Protein AF-A0A1M5CG48-F1 (afdb_monomer)

Sequence (189 aa):
MDEERARRVRPRWPVLTRTTLQLMPTLLPDVSSDPATLPRIRSQRHLDLVERTSGATDWSSRALHACLDHLLVSTVTEASRVWVVDAWPDHDDALCIVYRPPHDEGRVVGLRRRRRDAVEPSDWRIGDMTTWGYDMDPDVDPVRFGWNVADFDVGEPLGYVTTVLRYDVADIGWWGNLDDELPRPPAGR

pLDDT: mean 76.2, std 22.76, range [31.89, 98.38]

Structure (mmCIF, N/CA/C/O backbone):
data_AF-A0A1M5CG48-F1
#
_entry.id   AF-A0A1M5CG48-F1
#
loop_
_atom_site.group_PDB
_atom_site.id
_atom_site.type_symbol
_atom_site.label_atom_id
_atom_site.label_alt_id
_atom_site.label_comp_id
_atom_site.label_asym_id
_atom_site.label_entity_id
_atom_site.label_seq_id
_atom_site.pdbx_PDB_ins_code
_atom_site.Cartn_x
_atom_site.Cartn_y
_atom_site.Cartn_z
_atom_site.occupancy
_atom_site.B_iso_or_equiv
_atom_site.auth_seq_id
_atom_site.auth_comp_id
_atom_site.auth_asym_id
_atom_site.auth_atom_id
_atom_site.pdbx_PDB_model_num
ATOM 1 N N . MET A 1 1 ? -79.633 -12.811 -5.321 1.00 40.91 1 MET A N 1
ATOM 2 C CA . MET A 1 1 ? -78.185 -12.967 -5.531 1.00 40.91 1 MET A CA 1
ATOM 3 C C . MET A 1 1 ? -77.636 -11.588 -5.830 1.00 40.91 1 MET A C 1
ATOM 5 O O . MET A 1 1 ? -77.859 -11.101 -6.929 1.00 40.91 1 MET A O 1
ATOM 9 N N . ASP A 1 2 ? -77.111 -10.974 -4.767 1.00 40.34 2 ASP A N 1
ATOM 10 C CA . ASP A 1 2 ? -75.998 -10.013 -4.651 1.00 40.34 2 ASP A CA 1
ATOM 11 C C . ASP A 1 2 ? -75.966 -8.815 -5.613 1.00 40.34 2 ASP A C 1
ATOM 13 O O . ASP A 1 2 ? -75.824 -8.952 -6.824 1.00 40.34 2 ASP A O 1
ATOM 17 N N . GLU A 1 3 ? -76.312 -7.622 -5.115 1.00 36.25 3 GLU A N 1
ATOM 18 C CA . GLU A 1 3 ? -75.386 -6.625 -4.519 1.00 36.25 3 GLU A CA 1
ATOM 19 C C . GLU A 1 3 ? -74.440 -6.025 -5.581 1.00 36.25 3 GLU A C 1
ATOM 21 O O . GLU A 1 3 ? -73.533 -6.666 -6.088 1.00 36.25 3 GLU A O 1
ATOM 26 N N . GLU A 1 4 ? -74.731 -4.853 -6.143 1.00 37.00 4 GLU A N 1
ATOM 27 C CA . GLU A 1 4 ? -74.543 -3.516 -5.556 1.00 37.00 4 GLU A CA 1
ATOM 28 C C . GLU A 1 4 ? -73.228 -2.830 -6.010 1.00 37.00 4 GLU A C 1
ATOM 30 O O . GLU A 1 4 ? -72.119 -3.204 -5.661 1.00 37.00 4 GLU A O 1
ATOM 35 N N . ARG A 1 5 ? -73.430 -1.745 -6.776 1.00 38.03 5 ARG A N 1
ATOM 36 C CA . ARG A 1 5 ? -72.669 -0.480 -6.841 1.00 38.03 5 ARG A CA 1
ATOM 37 C C . ARG A 1 5 ? -71.174 -0.422 -7.222 1.00 38.03 5 ARG A C 1
ATOM 39 O O . ARG A 1 5 ? -70.270 -0.838 -6.516 1.00 38.03 5 ARG A O 1
ATOM 46 N N . ALA A 1 6 ? -70.988 0.514 -8.162 1.00 36.38 6 ALA A N 1
ATOM 47 C CA . ALA A 1 6 ? -70.014 1.612 -8.161 1.00 36.38 6 ALA A CA 1
ATOM 48 C C . ALA A 1 6 ? -68.624 1.363 -8.765 1.00 36.38 6 ALA A C 1
ATOM 50 O O . ALA A 1 6 ? -67.834 0.571 -8.273 1.00 36.38 6 ALA A O 1
ATOM 51 N N . ARG A 1 7 ? -68.262 2.220 -9.734 1.00 39.97 7 ARG A N 1
ATOM 52 C CA . ARG A 1 7 ? -67.206 3.254 -9.606 1.00 39.97 7 ARG A CA 1
ATOM 53 C C . ARG A 1 7 ? -66.731 3.708 -10.989 1.00 39.97 7 ARG A C 1
ATOM 55 O O . ARG A 1 7 ? -66.115 2.939 -11.713 1.00 39.97 7 ARG A O 1
ATOM 62 N N . ARG A 1 8 ? -66.936 4.991 -11.305 1.00 36.69 8 ARG A N 1
ATOM 63 C CA . ARG A 1 8 ? -65.987 5.857 -12.042 1.00 36.69 8 ARG A CA 1
ATOM 64 C C . ARG A 1 8 ? -66.472 7.307 -11.952 1.00 36.69 8 ARG A C 1
ATOM 66 O O . ARG A 1 8 ? -67.011 7.881 -12.889 1.00 36.69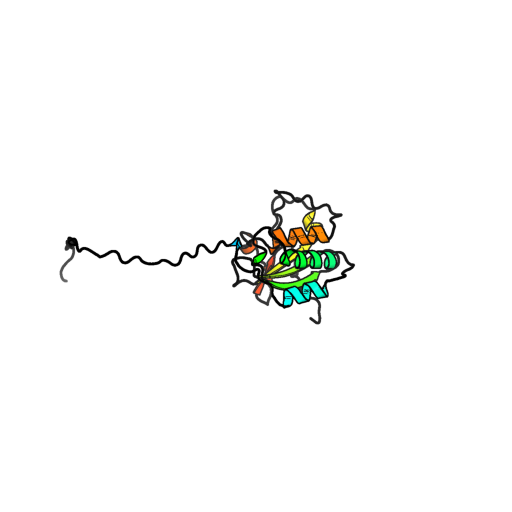 8 ARG A O 1
ATOM 73 N N . VAL A 1 9 ? -66.303 7.884 -10.764 1.00 41.59 9 VAL A N 1
ATOM 74 C CA . VAL A 1 9 ? -66.383 9.333 -10.547 1.00 41.59 9 VAL A CA 1
ATOM 75 C C . VAL A 1 9 ? -65.021 9.917 -10.926 1.00 41.59 9 VAL A C 1
ATOM 77 O O . VAL A 1 9 ? -63.999 9.486 -10.397 1.00 41.59 9 VAL A O 1
ATOM 80 N N . ARG A 1 10 ? -65.001 10.871 -11.863 1.00 37.50 10 ARG A N 1
ATOM 81 C CA . ARG A 1 10 ? -63.820 11.690 -12.172 1.00 37.50 10 ARG A CA 1
ATOM 82 C C . ARG A 1 10 ? -63.581 12.684 -11.027 1.00 37.50 10 ARG A C 1
ATOM 84 O O . ARG A 1 10 ? -64.522 13.408 -10.699 1.00 37.50 10 ARG A O 1
ATOM 91 N N . PRO A 1 11 ? -62.362 12.830 -10.485 1.00 35.72 11 PRO A N 1
ATOM 92 C CA . PRO A 1 11 ? -62.031 14.002 -9.693 1.00 35.72 11 PRO A CA 1
ATOM 93 C C . PRO A 1 11 ? -61.680 15.175 -10.614 1.00 35.72 11 PRO A C 1
ATOM 95 O O . PRO A 1 11 ? -60.861 15.068 -11.527 1.00 35.72 11 PRO A O 1
ATOM 98 N N . ARG A 1 12 ? -62.359 16.293 -10.360 1.00 37.50 12 ARG A N 1
ATOM 99 C CA . ARG A 1 12 ? -62.090 17.629 -10.891 1.00 37.50 12 ARG A CA 1
ATOM 100 C C . ARG A 1 12 ? -60.728 18.123 -10.393 1.00 37.50 12 ARG A C 1
ATOM 102 O O . ARG A 1 12 ? -60.434 18.011 -9.208 1.00 37.50 12 ARG A O 1
ATOM 109 N N . TRP A 1 13 ? -59.947 18.709 -11.292 1.00 31.89 13 TRP A N 1
ATOM 110 C CA . TRP A 1 13 ? -58.731 19.454 -10.970 1.00 31.89 13 TRP A CA 1
ATOM 111 C C . TRP A 1 13 ? -59.097 20.752 -10.232 1.00 31.89 13 TRP A C 1
ATOM 113 O O . TRP A 1 13 ? -59.966 21.477 -10.725 1.00 31.89 13 TRP A O 1
ATOM 123 N N . PRO A 1 14 ? -58.462 21.094 -9.098 1.00 36.16 14 PRO A N 1
ATOM 124 C CA . PRO A 1 14 ? -58.554 22.437 -8.553 1.00 36.16 14 PRO A CA 1
ATOM 125 C C . PRO A 1 14 ? -57.616 23.382 -9.314 1.00 36.16 14 PRO A C 1
ATOM 127 O O . PRO A 1 14 ? -56.411 23.156 -9.407 1.00 36.16 14 PRO A O 1
ATOM 130 N N . VAL A 1 15 ? -58.197 24.462 -9.836 1.00 42.00 15 VAL A N 1
ATOM 131 C CA . VAL A 1 15 ? -57.495 25.665 -10.293 1.00 42.00 15 VAL A CA 1
ATOM 132 C C . VAL A 1 15 ? -56.899 26.341 -9.060 1.00 42.00 15 VAL A C 1
ATOM 134 O O . VAL A 1 15 ? -57.644 26.798 -8.195 1.00 42.00 15 VAL A O 1
ATOM 137 N N . LEU A 1 16 ? -55.570 26.393 -8.961 1.00 37.88 16 LEU A N 1
ATOM 138 C CA . LEU A 1 16 ? -54.890 27.149 -7.912 1.00 37.88 16 LEU A CA 1
ATOM 139 C C . LEU A 1 16 ? -54.666 28.588 -8.378 1.00 37.88 16 LEU A C 1
ATOM 141 O O . LEU A 1 16 ? -53.967 28.869 -9.351 1.00 37.88 16 LEU A O 1
ATOM 145 N N . THR A 1 17 ? -55.324 29.492 -7.663 1.00 36.00 17 THR A N 1
ATOM 146 C CA . THR A 1 17 ? -55.213 30.943 -7.753 1.00 36.00 17 THR A CA 1
ATOM 147 C C . THR A 1 17 ? -53.821 31.434 -7.367 1.00 36.00 17 THR A C 1
ATOM 149 O O . THR A 1 17 ? -53.178 30.927 -6.452 1.00 36.00 17 TH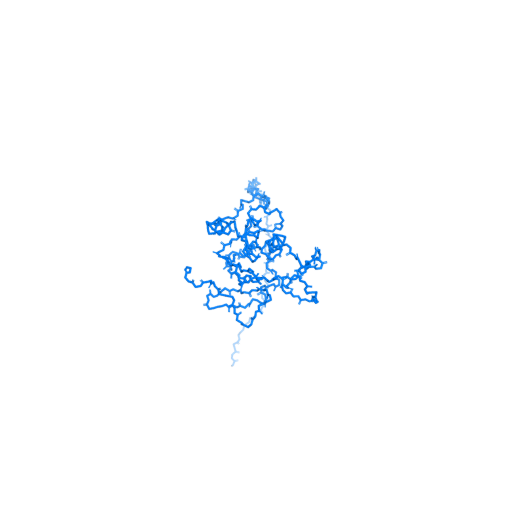R A O 1
ATOM 152 N N . ARG A 1 18 ? -53.393 32.472 -8.085 1.00 39.50 18 ARG A N 1
ATOM 153 C CA . ARG A 1 18 ? -52.127 33.195 -7.972 1.00 39.50 18 ARG A CA 1
ATOM 154 C C . ARG A 1 18 ? -52.028 33.880 -6.601 1.00 39.50 18 ARG A C 1
ATOM 156 O O . ARG A 1 18 ? -52.686 34.892 -6.378 1.00 39.50 18 ARG A O 1
ATOM 163 N N . THR A 1 19 ? -51.196 33.354 -5.706 1.00 38.16 19 THR A N 1
ATOM 164 C CA . THR A 1 19 ? -50.800 34.038 -4.466 1.00 38.16 19 THR A CA 1
ATOM 165 C C . THR A 1 19 ? -49.330 34.417 -4.565 1.00 38.16 19 THR A C 1
ATOM 167 O O . THR A 1 19 ? -48.457 33.571 -4.736 1.00 38.16 19 THR A O 1
ATOM 170 N N . THR A 1 20 ? -49.085 35.721 -4.506 1.00 45.03 20 THR A N 1
ATOM 171 C CA . THR A 1 20 ? -47.779 36.372 -4.462 1.00 45.03 20 THR A CA 1
ATOM 172 C C . THR A 1 20 ? -46.974 35.853 -3.269 1.00 45.03 20 THR A C 1
ATOM 174 O O . THR A 1 20 ? -47.283 36.191 -2.130 1.00 45.03 20 THR A O 1
ATOM 177 N N . LEU A 1 21 ? -45.947 35.038 -3.522 1.00 36.69 21 LEU A N 1
ATOM 178 C CA . LEU A 1 21 ? -44.935 34.688 -2.527 1.00 36.69 21 LEU A CA 1
ATOM 179 C C . LEU A 1 21 ? -43.717 35.588 -2.726 1.00 36.69 21 LEU A C 1
ATOM 181 O O . LEU A 1 21 ? -43.041 35.565 -3.752 1.00 36.69 21 LEU A O 1
ATOM 185 N N . GLN A 1 22 ? -43.512 36.423 -1.717 1.00 38.38 22 GLN A N 1
ATOM 186 C CA . GLN A 1 22 ? -42.356 37.269 -1.474 1.00 38.38 22 GLN A CA 1
ATOM 187 C C . GLN A 1 22 ? -41.071 36.428 -1.562 1.00 38.38 22 GLN A C 1
ATOM 189 O O . GLN A 1 22 ? -40.928 35.432 -0.854 1.00 38.38 22 GLN A O 1
ATOM 194 N N . LEU A 1 23 ? -40.143 36.826 -2.436 1.00 39.09 23 LEU A N 1
ATOM 195 C CA . LEU A 1 23 ? -38.802 36.252 -2.533 1.00 39.09 23 LEU A CA 1
ATOM 196 C C . LEU A 1 23 ? -38.041 36.532 -1.229 1.00 39.09 23 LEU A C 1
ATOM 198 O O . LEU A 1 23 ? -37.545 37.635 -1.014 1.00 39.09 23 LEU A O 1
ATOM 202 N N . MET A 1 24 ? -37.956 35.534 -0.354 1.00 34.53 24 MET A N 1
ATOM 203 C CA . MET A 1 24 ? -36.894 35.454 0.646 1.00 34.53 24 MET A CA 1
ATOM 204 C C . MET A 1 24 ? -35.669 34.862 -0.064 1.00 34.53 24 MET A C 1
ATOM 206 O O . MET A 1 24 ? -35.793 33.771 -0.625 1.00 34.53 24 MET A O 1
ATOM 210 N N . PRO A 1 25 ? -34.502 35.529 -0.081 1.00 38.16 25 PRO A N 1
ATOM 211 C CA . PRO A 1 25 ? -33.292 34.915 -0.599 1.00 38.16 25 PRO A CA 1
ATOM 212 C C . PRO A 1 25 ? -32.925 33.764 0.337 1.00 38.16 25 PRO A C 1
ATOM 214 O O . PRO A 1 25 ? -32.475 33.969 1.462 1.00 38.16 25 PRO A O 1
ATOM 217 N N . THR A 1 26 ? -33.169 32.536 -0.112 1.00 42.47 26 THR A N 1
ATOM 218 C CA . THR A 1 26 ? -32.575 31.358 0.506 1.00 42.47 26 THR A CA 1
ATOM 219 C C . THR A 1 26 ? -31.083 31.455 0.216 1.00 42.47 26 THR A C 1
ATOM 221 O O . THR A 1 26 ? -30.647 31.197 -0.903 1.00 42.47 26 THR A O 1
ATOM 224 N N . LEU A 1 27 ? -30.310 31.910 1.202 1.00 44.50 27 LEU A N 1
ATOM 225 C CA . LEU A 1 27 ? -28.869 31.695 1.239 1.00 44.50 27 LEU A CA 1
ATOM 226 C C . LEU A 1 27 ? -28.662 30.179 1.286 1.00 44.50 27 LEU A C 1
ATOM 228 O O . LEU A 1 27 ? -28.653 29.574 2.355 1.00 44.50 27 LEU A O 1
ATOM 232 N N . LEU A 1 28 ? -28.574 29.555 0.112 1.00 41.97 28 LEU A N 1
ATOM 233 C CA . LEU A 1 28 ? -27.912 28.269 -0.009 1.00 41.97 28 LEU A CA 1
ATOM 234 C C . LEU A 1 28 ? -26.464 28.517 0.426 1.00 41.97 28 LEU A C 1
ATOM 236 O O . LEU A 1 28 ? -25.849 29.445 -0.108 1.00 41.97 28 LEU A O 1
ATOM 240 N N . PRO A 1 29 ? -25.917 27.776 1.404 1.00 39.94 29 PRO A N 1
ATOM 241 C CA . PRO A 1 29 ? -24.486 27.819 1.610 1.00 39.94 29 PRO A CA 1
ATOM 242 C C . PRO A 1 29 ? -23.841 27.374 0.299 1.00 39.94 29 PRO A C 1
ATOM 244 O O . PRO A 1 29 ? -24.137 26.298 -0.223 1.00 39.94 29 PRO A O 1
ATOM 247 N N . ASP A 1 30 ? -23.014 28.254 -0.251 1.00 47.31 30 ASP A N 1
ATOM 248 C CA . ASP A 1 30 ? -22.091 27.928 -1.320 1.00 47.31 30 ASP A CA 1
ATOM 249 C C . ASP A 1 30 ? -21.102 26.908 -0.752 1.00 47.31 30 ASP A C 1
ATOM 251 O O . ASP A 1 30 ? -20.136 27.249 -0.071 1.00 47.31 30 ASP A O 1
ATOM 255 N N . VAL A 1 31 ? -21.423 25.630 -0.935 1.00 46.91 31 VAL A N 1
ATOM 256 C CA . VAL A 1 31 ? -20.505 24.524 -0.680 1.00 46.91 31 VAL A CA 1
ATOM 257 C C . VAL A 1 31 ? -19.973 24.065 -2.030 1.00 46.91 31 VAL A C 1
ATOM 259 O O . VAL A 1 31 ? -20.067 22.900 -2.402 1.00 46.91 31 VAL A O 1
ATOM 262 N N . SER A 1 32 ? -19.390 24.995 -2.785 1.00 44.47 32 SER A N 1
ATOM 263 C CA . SER A 1 32 ? -18.305 24.647 -3.693 1.00 44.47 32 SER A CA 1
ATOM 264 C C . SER A 1 32 ? -17.067 24.320 -2.850 1.00 44.47 32 SER A C 1
ATOM 266 O O . SER A 1 32 ? -16.097 25.075 -2.808 1.00 44.47 32 SER A O 1
ATOM 268 N N . SER A 1 33 ? -17.105 23.197 -2.129 1.00 46.94 33 SER A N 1
ATOM 269 C CA . SER A 1 33 ? -15.881 22.562 -1.655 1.00 46.94 33 SER A CA 1
ATOM 270 C C . SER A 1 33 ? -15.196 22.011 -2.890 1.00 46.94 33 SER A C 1
ATOM 272 O O . SER A 1 33 ? -15.576 20.954 -3.389 1.00 46.94 33 SER A O 1
ATOM 274 N N . ASP A 1 34 ? -14.228 22.755 -3.413 1.00 46.69 34 ASP A N 1
ATOM 275 C CA . ASP A 1 34 ? -13.280 22.197 -4.361 1.00 46.69 34 ASP A CA 1
ATOM 276 C C . ASP A 1 34 ? -12.731 20.896 -3.741 1.00 46.69 34 ASP A C 1
ATOM 278 O O . ASP A 1 34 ? -12.139 20.956 -2.656 1.00 46.69 34 ASP A O 1
ATOM 282 N N . PRO A 1 35 ? -12.951 19.711 -4.341 1.00 51.19 35 PRO A N 1
ATOM 283 C CA . PRO A 1 35 ? -12.428 18.460 -3.802 1.00 51.19 35 PRO A CA 1
ATOM 284 C C . PRO A 1 35 ? -10.899 18.494 -3.641 1.00 51.19 35 PRO A C 1
ATOM 286 O O . PRO A 1 35 ? -10.375 17.743 -2.821 1.00 51.19 35 PRO A O 1
ATOM 289 N N . ALA A 1 36 ? -10.198 19.415 -4.319 1.00 52.56 36 ALA A N 1
ATOM 290 C CA . ALA A 1 36 ? -8.771 19.673 -4.141 1.00 52.56 36 ALA A CA 1
ATOM 291 C C . ALA A 1 36 ? -8.403 20.394 -2.822 1.00 52.56 36 ALA A C 1
ATOM 293 O O . ALA A 1 36 ? -7.219 20.553 -2.528 1.00 52.56 36 ALA A O 1
ATOM 294 N N . THR A 1 37 ? -9.379 20.822 -2.009 1.00 56.31 37 THR A N 1
ATOM 295 C CA . THR A 1 37 ? -9.148 21.539 -0.733 1.00 56.31 37 THR A CA 1
ATOM 296 C C . THR A 1 37 ? -9.469 20.741 0.529 1.00 56.31 37 THR A C 1
ATOM 298 O O . THR A 1 37 ? -9.252 21.240 1.636 1.00 56.31 37 THR A O 1
ATOM 301 N N . LEU A 1 38 ? -9.944 19.497 0.407 1.00 66.06 38 LEU A N 1
ATOM 302 C CA . LEU A 1 38 ? -10.112 18.643 1.581 1.00 66.06 38 LEU A CA 1
ATOM 303 C C . LEU A 1 38 ? -8.737 18.213 2.126 1.00 66.06 38 LEU A C 1
ATOM 305 O O . LEU A 1 38 ? -7.851 17.843 1.351 1.00 66.06 38 LEU A O 1
ATOM 309 N N . PRO A 1 39 ? -8.528 18.259 3.454 1.00 77.56 39 PRO A N 1
ATOM 310 C CA . PRO A 1 39 ? -7.271 17.831 4.045 1.00 77.56 39 PRO A CA 1
ATOM 311 C C . PRO A 1 39 ? -7.045 16.336 3.798 1.00 77.56 39 PRO A C 1
ATOM 313 O O . PRO A 1 39 ? -7.955 15.525 3.969 1.00 77.56 39 PRO A O 1
ATOM 316 N N . ARG A 1 40 ? -5.810 15.973 3.430 1.00 87.50 40 ARG A N 1
ATOM 317 C CA . ARG A 1 40 ? -5.394 14.577 3.243 1.00 87.50 40 ARG A CA 1
ATOM 318 C C . ARG A 1 40 ? -5.639 13.758 4.510 1.00 87.50 40 ARG A C 1
ATOM 320 O O . ARG A 1 40 ? -5.251 14.168 5.606 1.00 87.50 40 ARG A O 1
ATOM 327 N N . ILE A 1 41 ? -6.180 12.560 4.332 1.00 87.50 41 ILE A N 1
ATOM 328 C CA . ILE A 1 41 ? -6.337 11.569 5.390 1.00 87.50 41 ILE A CA 1
ATOM 329 C C . ILE A 1 41 ? -4.974 10.953 5.720 1.00 87.50 41 ILE A C 1
ATOM 331 O O . ILE A 1 41 ? -4.250 10.486 4.846 1.00 87.50 41 ILE A O 1
ATOM 335 N N . ARG A 1 42 ? -4.615 10.955 7.007 1.00 88.38 42 ARG A N 1
ATOM 336 C CA . ARG A 1 42 ? -3.413 10.294 7.530 1.00 88.38 42 ARG A CA 1
ATOM 337 C C . ARG A 1 42 ? -3.774 9.579 8.821 1.00 88.38 42 ARG A C 1
ATOM 339 O O . ARG A 1 42 ? -4.077 10.227 9.821 1.00 88.38 42 ARG A O 1
ATOM 346 N N . SER A 1 43 ? -3.757 8.250 8.805 1.00 88.75 43 SER A N 1
ATOM 347 C CA . SER A 1 43 ? -3.908 7.479 10.037 1.00 88.75 43 SER A CA 1
ATOM 348 C C . SER A 1 43 ? -2.582 7.493 10.808 1.00 88.75 43 SER A C 1
ATOM 350 O O . SER A 1 43 ? -1.510 7.504 10.202 1.00 88.75 43 SER A O 1
ATOM 352 N N . GLN A 1 44 ? -2.623 7.454 12.146 1.00 94.00 44 GLN A N 1
ATOM 353 C CA . GLN A 1 44 ? -1.393 7.297 12.939 1.00 94.00 44 GLN A CA 1
ATOM 354 C C . GLN A 1 44 ? -0.636 6.033 12.511 1.00 94.00 44 GLN A C 1
ATOM 356 O O . GLN A 1 44 ? 0.580 6.045 12.362 1.00 94.00 44 GLN A O 1
ATOM 361 N N . ARG A 1 45 ? -1.381 4.966 12.200 1.00 94.81 45 ARG A N 1
ATOM 362 C CA . ARG A 1 45 ? -0.821 3.703 11.725 1.00 94.81 45 ARG A CA 1
ATOM 363 C C . ARG A 1 45 ? -0.063 3.848 10.404 1.00 94.81 45 ARG A C 1
ATOM 365 O O . ARG A 1 45 ? 0.961 3.192 10.248 1.00 94.81 45 ARG A O 1
ATOM 372 N N . HIS A 1 46 ? -0.522 4.696 9.481 1.00 96.69 46 HIS A N 1
ATOM 373 C CA . HIS A 1 46 ? 0.199 5.020 8.244 1.00 96.69 46 HIS A CA 1
ATO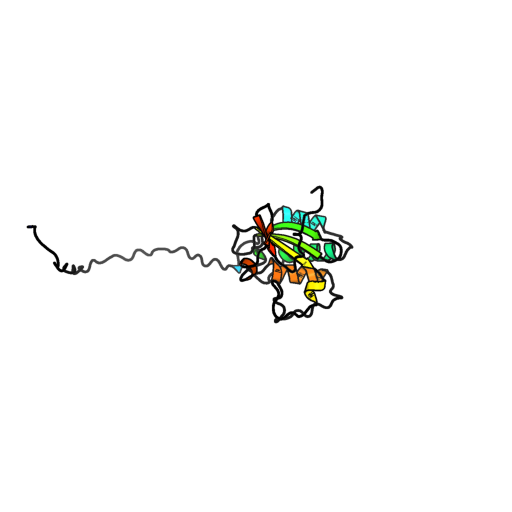M 374 C C . HIS A 1 46 ? 1.559 5.643 8.558 1.00 96.69 46 HIS A C 1
ATOM 376 O O . HIS A 1 46 ? 2.576 5.148 8.081 1.00 96.69 46 HIS A O 1
ATOM 382 N N . LEU A 1 47 ? 1.591 6.663 9.420 1.00 97.31 47 LEU A N 1
ATOM 383 C CA . LEU A 1 47 ? 2.835 7.324 9.825 1.00 97.31 47 LEU A CA 1
ATOM 384 C C . LEU A 1 47 ? 3.795 6.341 10.514 1.00 97.31 47 LEU A C 1
ATOM 386 O O . LEU A 1 47 ? 4.971 6.278 10.165 1.00 97.31 47 LEU A O 1
ATOM 390 N N . ASP A 1 48 ? 3.278 5.500 11.413 1.00 97.31 48 ASP A N 1
ATOM 391 C CA . ASP A 1 48 ? 4.069 4.471 12.092 1.00 97.31 48 ASP A CA 1
ATOM 392 C C . ASP A 1 48 ? 4.615 3.413 11.116 1.00 97.31 48 ASP A C 1
ATOM 394 O O . ASP A 1 48 ? 5.651 2.800 11.370 1.00 97.31 48 ASP A O 1
ATOM 398 N N . LEU A 1 49 ? 3.900 3.111 10.026 1.00 97.12 49 LEU A N 1
ATOM 399 C CA . LEU A 1 49 ? 4.371 2.193 8.983 1.00 97.12 49 LEU A CA 1
ATOM 400 C C . LEU A 1 49 ? 5.473 2.829 8.127 1.00 97.12 49 LEU A C 1
ATOM 402 O O . LEU A 1 49 ? 6.449 2.145 7.827 1.00 97.12 49 LEU A O 1
ATOM 406 N N . VAL A 1 50 ? 5.350 4.112 7.767 1.00 97.88 50 VAL A N 1
ATOM 407 C CA . VAL A 1 5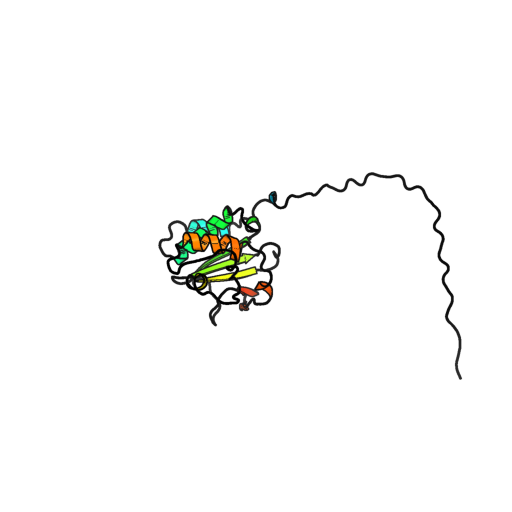0 ? 6.395 4.842 7.024 1.00 97.88 50 VAL A CA 1
ATOM 408 C C . VAL A 1 50 ? 7.695 4.860 7.822 1.00 97.88 50 VAL A C 1
ATOM 410 O O . VAL A 1 50 ? 8.732 4.467 7.295 1.00 97.88 50 VAL A O 1
ATOM 413 N N . GLU A 1 51 ? 7.627 5.203 9.110 1.00 97.50 51 GLU A N 1
ATOM 414 C CA . GLU A 1 51 ? 8.802 5.212 9.985 1.00 97.50 51 GLU A CA 1
ATOM 415 C C . GLU A 1 51 ? 9.412 3.811 10.135 1.00 97.50 51 GLU A C 1
ATOM 417 O O . GLU A 1 51 ? 10.609 3.628 9.937 1.00 97.50 51 GLU A O 1
ATOM 422 N N . ARG A 1 52 ? 8.596 2.783 10.414 1.00 95.38 52 ARG A N 1
ATOM 423 C CA . ARG A 1 52 ? 9.093 1.403 10.593 1.00 95.38 52 ARG A CA 1
ATOM 424 C C . ARG A 1 52 ? 9.732 0.802 9.347 1.00 95.38 52 ARG A C 1
ATOM 426 O O . ARG A 1 52 ? 10.536 -0.115 9.471 1.00 95.38 52 ARG A O 1
ATOM 433 N N . THR A 1 53 ? 9.322 1.253 8.169 1.00 96.19 53 THR A N 1
ATOM 434 C CA . THR A 1 53 ? 9.871 0.785 6.889 1.00 96.19 53 THR A CA 1
ATOM 435 C C . THR A 1 53 ? 11.012 1.672 6.387 1.00 96.19 53 THR A C 1
ATOM 437 O O . THR A 1 53 ? 11.648 1.342 5.386 1.00 96.19 53 THR A O 1
ATOM 440 N N . SER A 1 54 ? 11.314 2.767 7.093 1.00 95.38 54 SER A N 1
ATOM 441 C CA . SER A 1 54 ? 12.451 3.631 6.796 1.00 95.38 54 SER A CA 1
ATOM 442 C C . SER A 1 54 ? 13.766 2.860 6.921 1.00 95.38 54 SER A C 1
ATOM 444 O O . SER A 1 54 ? 13.960 2.055 7.832 1.00 95.38 54 SER A O 1
ATOM 446 N N . GLY A 1 55 ? 14.680 3.081 5.977 1.00 93.31 55 GLY A N 1
ATOM 447 C CA . GLY A 1 55 ? 15.968 2.382 5.939 1.00 93.31 55 GLY A CA 1
ATOM 448 C C . GLY A 1 55 ? 15.897 0.911 5.506 1.00 93.31 55 GLY A C 1
ATOM 449 O O . GLY A 1 55 ? 16.896 0.204 5.638 1.00 93.31 55 GLY A O 1
ATOM 450 N N . ALA A 1 56 ? 14.759 0.448 4.978 1.00 93.19 56 ALA A N 1
ATOM 451 C CA . ALA A 1 56 ? 14.621 -0.878 4.382 1.00 93.19 56 ALA A CA 1
ATOM 452 C C . ALA A 1 56 ? 15.697 -1.163 3.318 1.00 93.19 56 ALA A C 1
ATOM 454 O O . ALA A 1 56 ? 16.022 -0.308 2.489 1.00 93.19 56 ALA A O 1
ATOM 455 N N . THR A 1 57 ? 16.221 -2.390 3.313 1.00 93.44 57 THR A N 1
ATOM 456 C CA . THR A 1 57 ? 17.290 -2.811 2.393 1.00 93.44 57 THR A CA 1
ATOM 457 C C . THR A 1 57 ? 16.827 -3.847 1.374 1.00 93.44 57 THR A C 1
ATOM 459 O O . THR A 1 57 ? 17.302 -3.820 0.237 1.00 93.44 57 THR A O 1
ATOM 462 N N . ASP A 1 58 ? 15.884 -4.720 1.737 1.00 94.75 58 ASP A N 1
ATOM 463 C CA . ASP A 1 58 ? 15.275 -5.683 0.820 1.00 94.75 58 ASP A CA 1
ATOM 464 C C . ASP A 1 58 ? 14.283 -5.012 -0.145 1.00 94.75 58 ASP A C 1
ATOM 466 O O . ASP A 1 58 ? 13.767 -3.919 0.103 1.00 94.75 58 ASP A O 1
ATOM 470 N N . TRP A 1 59 ? 14.040 -5.662 -1.285 1.00 94.12 59 TRP A N 1
ATOM 471 C CA . TRP A 1 59 ? 13.254 -5.087 -2.378 1.00 94.12 59 TRP A CA 1
ATOM 472 C C . TRP A 1 59 ? 11.802 -4.815 -1.959 1.00 94.12 59 TRP A C 1
ATOM 474 O O . TRP A 1 59 ? 11.322 -3.694 -2.131 1.00 94.12 59 TRP A O 1
ATOM 484 N N . SER A 1 60 ? 11.130 -5.798 -1.357 1.00 95.19 60 SER A N 1
ATOM 485 C CA . SER A 1 60 ? 9.734 -5.718 -0.904 1.00 95.19 60 SER A CA 1
ATOM 486 C C . SER A 1 60 ? 9.500 -4.609 0.116 1.00 95.19 60 SER A C 1
ATOM 488 O O . SER A 1 60 ? 8.556 -3.829 -0.016 1.00 95.19 60 SER A O 1
ATOM 490 N N . SER A 1 61 ? 10.381 -4.479 1.108 1.00 96.81 61 SER A N 1
ATOM 491 C CA . SER A 1 61 ? 10.271 -3.443 2.132 1.00 96.81 61 SER A CA 1
ATOM 492 C C . SER A 1 61 ? 10.572 -2.059 1.567 1.00 96.81 61 SER A C 1
ATOM 494 O O . SER A 1 61 ? 9.895 -1.101 1.934 1.00 96.81 61 SER A O 1
ATOM 496 N N . ARG A 1 62 ? 11.526 -1.937 0.630 1.00 97.12 62 ARG A N 1
ATOM 497 C CA . ARG A 1 62 ? 11.774 -0.677 -0.093 1.00 97.12 62 ARG A CA 1
ATOM 498 C C . ARG A 1 62 ? 10.571 -0.263 -0.936 1.00 97.12 62 ARG A C 1
ATOM 500 O O . ARG A 1 62 ? 10.219 0.914 -0.944 1.00 97.12 62 ARG A O 1
ATOM 507 N N . ALA A 1 63 ? 9.934 -1.216 -1.613 1.00 95.50 63 ALA A N 1
ATOM 508 C CA . ALA A 1 63 ? 8.741 -0.964 -2.410 1.00 95.50 63 ALA A CA 1
ATOM 509 C C . ALA A 1 63 ? 7.555 -0.548 -1.537 1.00 95.50 63 ALA A C 1
ATOM 511 O O . ALA A 1 63 ? 6.870 0.430 -1.838 1.00 95.50 63 ALA A O 1
ATOM 512 N N . LEU A 1 64 ? 7.359 -1.234 -0.410 1.00 97.88 64 LEU A N 1
ATOM 513 C CA . LEU A 1 64 ? 6.342 -0.863 0.561 1.00 97.88 64 LEU A CA 1
ATOM 514 C C . LEU A 1 64 ? 6.591 0.534 1.142 1.00 97.88 64 LEU A C 1
ATOM 516 O O . LEU A 1 64 ? 5.661 1.336 1.190 1.00 97.88 64 LEU A O 1
ATOM 520 N N . HIS A 1 65 ? 7.822 0.831 1.566 1.00 98.38 65 HIS A N 1
ATOM 521 C CA . HIS A 1 65 ? 8.179 2.146 2.095 1.00 98.38 65 HIS A CA 1
ATOM 522 C C . HIS A 1 65 ? 7.858 3.246 1.082 1.00 98.38 65 HIS A C 1
ATOM 524 O O . HIS A 1 65 ? 7.155 4.196 1.412 1.00 98.38 65 HIS A O 1
ATOM 530 N N . ALA A 1 66 ? 8.298 3.074 -0.168 1.00 96.81 66 ALA A N 1
ATOM 531 C CA . ALA A 1 66 ? 8.037 4.026 -1.238 1.00 96.81 66 ALA A CA 1
ATOM 532 C C . ALA A 1 66 ? 6.540 4.211 -1.510 1.00 96.81 66 ALA A C 1
ATOM 534 O O . ALA A 1 66 ? 6.099 5.338 -1.704 1.00 96.81 66 ALA A O 1
ATOM 535 N N . CYS A 1 67 ? 5.747 3.136 -1.484 1.00 96.62 67 CYS A N 1
ATOM 536 C CA . CYS A 1 67 ? 4.297 3.229 -1.631 1.00 96.62 67 CYS A CA 1
ATOM 537 C C . CYS A 1 67 ? 3.661 4.041 -0.496 1.00 96.62 67 CYS A C 1
ATOM 539 O O . CYS A 1 67 ? 2.869 4.950 -0.743 1.00 96.62 67 CYS A O 1
ATOM 541 N N . LEU A 1 68 ? 4.007 3.730 0.755 1.00 97.81 68 LEU A N 1
ATOM 542 C CA . LEU A 1 68 ? 3.440 4.403 1.920 1.00 97.81 68 LEU A CA 1
ATOM 543 C C . LEU A 1 68 ? 3.852 5.876 1.983 1.00 97.81 68 LEU A C 1
ATOM 545 O O . LEU A 1 68 ? 3.005 6.722 2.257 1.00 97.81 68 LEU A O 1
ATOM 549 N N . ASP A 1 69 ? 5.123 6.183 1.734 1.00 97.44 69 ASP A N 1
ATOM 550 C CA . ASP A 1 69 ? 5.629 7.555 1.722 1.00 97.44 69 ASP A CA 1
ATOM 551 C C . ASP A 1 69 ? 4.984 8.368 0.591 1.00 97.44 69 ASP A C 1
ATOM 553 O O . ASP A 1 69 ? 4.465 9.462 0.817 1.00 97.44 69 ASP A O 1
ATOM 557 N N . HIS A 1 70 ? 4.879 7.785 -0.608 1.00 95.44 70 HIS A N 1
ATOM 558 C CA . HIS A 1 70 ? 4.261 8.454 -1.754 1.00 95.44 70 HIS A CA 1
ATOM 559 C C . HIS A 1 70 ? 2.778 8.752 -1.532 1.00 95.44 70 HIS A C 1
ATOM 561 O O . HIS A 1 70 ? 2.329 9.854 -1.840 1.00 95.44 70 HIS A O 1
ATOM 567 N N . LEU A 1 71 ? 2.021 7.862 -0.878 1.00 95.00 71 LEU A N 1
ATOM 568 C CA . LEU A 1 71 ? 0.630 8.141 -0.484 1.00 95.00 71 LEU A CA 1
ATOM 569 C C . LEU A 1 71 ? 0.487 9.382 0.422 1.00 95.00 71 LEU A C 1
ATOM 571 O O . LEU A 1 71 ? -0.592 9.977 0.478 1.00 95.00 71 LEU A O 1
ATOM 575 N N . LEU A 1 72 ? 1.537 9.821 1.130 1.00 93.94 72 LEU A N 1
ATOM 576 C CA . LEU A 1 72 ? 1.485 11.035 1.958 1.00 93.94 72 LEU A CA 1
ATOM 577 C C . LEU A 1 72 ? 1.559 12.335 1.151 1.00 93.94 72 LEU A C 1
ATOM 579 O O . LEU A 1 72 ? 1.151 13.386 1.673 1.00 93.94 72 LEU A O 1
ATOM 583 N N . VAL A 1 73 ? 2.085 12.272 -0.074 1.00 92.19 73 VAL A N 1
ATOM 584 C CA . VAL A 1 73 ? 2.433 13.440 -0.897 1.00 92.19 73 VAL A CA 1
ATOM 585 C C . VAL A 1 73 ? 1.819 13.418 -2.294 1.00 92.19 73 VAL A C 1
ATOM 587 O O . VAL A 1 73 ? 1.717 14.482 -2.899 1.00 92.19 73 VAL A O 1
ATOM 590 N N . SER A 1 74 ? 1.366 12.262 -2.784 1.00 87.62 74 SER A N 1
ATOM 591 C CA . SER A 1 74 ? 0.866 12.105 -4.147 1.00 87.62 74 SER A CA 1
ATOM 592 C C . SER A 1 74 ? -0.282 13.059 -4.439 1.00 87.62 74 SER A C 1
ATOM 594 O O . SER A 1 74 ? -1.296 13.090 -3.738 1.00 87.62 74 SER A O 1
ATOM 596 N N . THR A 1 75 ? -0.100 13.858 -5.481 1.00 82.38 75 THR A N 1
ATOM 597 C CA . THR A 1 75 ? -1.115 14.752 -6.042 1.00 82.38 75 THR A CA 1
ATOM 598 C C . THR A 1 75 ? -1.873 14.101 -7.194 1.00 82.38 75 THR A C 1
ATOM 600 O O . THR A 1 75 ? -2.700 14.755 -7.823 1.00 82.38 75 THR A O 1
ATOM 603 N N . VAL A 1 76 ? -1.522 12.861 -7.525 1.00 75.00 76 VAL A N 1
ATOM 604 C CA . VAL A 1 76 ? -2.164 12.058 -8.556 1.00 75.00 76 VAL A CA 1
ATOM 605 C C . VAL A 1 76 ? -3.376 11.375 -7.916 1.00 75.00 76 VAL A C 1
ATOM 607 O O . VAL A 1 76 ? -3.341 11.028 -6.734 1.00 75.00 76 VAL A O 1
ATOM 610 N N . THR A 1 77 ? -4.449 11.250 -8.703 1.00 72.00 77 THR A N 1
ATOM 611 C CA . THR A 1 77 ? -5.666 10.483 -8.367 1.00 72.00 77 THR A CA 1
ATOM 612 C C . THR A 1 77 ? -6.333 10.911 -7.050 1.00 72.00 77 THR A C 1
ATOM 614 O O . THR A 1 77 ? -6.255 12.073 -6.647 1.00 72.00 77 THR A O 1
ATOM 617 N N . GLU A 1 78 ? -7.057 10.003 -6.391 1.00 88.25 78 GLU A N 1
ATOM 618 C CA . GLU A 1 78 ? -7.792 10.243 -5.143 1.00 88.25 78 GLU A CA 1
ATOM 619 C C . GLU A 1 78 ? -6.982 9.780 -3.914 1.00 88.25 78 GLU A C 1
ATOM 621 O O . GLU A 1 78 ? -7.528 9.565 -2.825 1.00 88.25 78 GLU A O 1
ATOM 626 N N . ALA A 1 79 ? -5.653 9.673 -4.059 1.00 86.94 79 ALA A N 1
ATOM 627 C CA . ALA A 1 79 ? -4.723 9.199 -3.033 1.00 86.94 79 ALA A CA 1
ATOM 628 C C . ALA A 1 79 ? -4.838 9.958 -1.698 1.00 86.94 79 ALA A C 1
ATOM 630 O O . ALA A 1 79 ? -4.555 9.411 -0.632 1.00 86.94 79 ALA A O 1
ATOM 631 N N . SER A 1 80 ? -5.292 11.215 -1.723 1.00 90.44 80 SER A N 1
ATOM 632 C CA . SER A 1 80 ? -5.504 12.027 -0.520 1.00 90.44 80 SER A CA 1
ATOM 633 C C . SER A 1 80 ? -6.609 11.501 0.409 1.00 90.44 80 SER A C 1
ATOM 635 O O . SER A 1 80 ? -6.651 11.891 1.579 1.00 90.44 80 SER A O 1
ATOM 637 N N . ARG A 1 81 ? -7.481 10.611 -0.083 1.00 92.12 81 ARG A N 1
ATOM 638 C CA . ARG A 1 81 ? -8.618 10.028 0.650 1.00 92.12 81 ARG A CA 1
ATOM 639 C C . ARG A 1 81 ? -8.363 8.607 1.152 1.00 92.12 81 ARG A C 1
ATOM 641 O O . ARG A 1 81 ? -9.222 8.034 1.817 1.00 92.12 81 ARG A O 1
ATOM 648 N N . VAL A 1 82 ? -7.212 8.022 0.836 1.00 94.06 82 VAL A N 1
ATOM 649 C CA . VAL A 1 82 ? -6.874 6.663 1.267 1.00 94.06 82 VAL A CA 1
ATOM 650 C C . VAL A 1 82 ? -6.649 6.639 2.778 1.00 94.06 82 VAL A C 1
ATOM 652 O O . VAL A 1 82 ? -5.847 7.401 3.316 1.00 94.06 82 VAL A O 1
ATOM 655 N N . TRP A 1 83 ? -7.308 5.708 3.471 1.00 95.50 83 TRP A N 1
ATOM 656 C CA . TRP A 1 83 ? -7.015 5.419 4.876 1.00 95.50 83 TRP A CA 1
ATOM 657 C C . TRP A 1 83 ? -6.242 4.105 4.985 1.00 95.50 83 TRP A C 1
ATOM 659 O O . TRP A 1 83 ? -6.836 3.028 4.915 1.00 95.50 83 TRP A O 1
ATOM 669 N N . VAL A 1 84 ? -4.928 4.168 5.211 1.00 96.88 84 VAL A N 1
ATOM 670 C CA . VAL A 1 84 ? -4.116 2.961 5.447 1.00 96.88 84 VAL A CA 1
ATOM 671 C C . VAL A 1 84 ? -4.441 2.371 6.823 1.00 96.88 84 VAL A C 1
ATOM 673 O O . VAL A 1 84 ? -4.365 3.062 7.847 1.00 96.88 84 VAL A O 1
ATOM 676 N N . VAL A 1 85 ? -4.809 1.088 6.841 1.00 96.44 85 VAL A N 1
ATOM 677 C CA . VAL A 1 85 ? -5.158 0.309 8.040 1.00 96.44 85 VAL A CA 1
ATOM 678 C C . VAL A 1 85 ? -3.965 -0.515 8.512 1.00 96.44 85 VAL A C 1
ATOM 680 O O . VAL A 1 85 ? -3.617 -0.449 9.686 1.00 96.44 85 VAL A O 1
ATOM 683 N N . ASP A 1 86 ? -3.315 -1.265 7.624 1.00 97.00 86 ASP A N 1
ATOM 684 C CA . ASP A 1 86 ? -2.057 -1.956 7.918 1.00 97.00 86 ASP A CA 1
ATOM 685 C C . ASP A 1 86 ? -1.276 -2.233 6.630 1.00 97.00 86 ASP A C 1
ATOM 687 O O . ASP A 1 86 ? -1.835 -2.163 5.539 1.00 97.00 86 ASP A O 1
ATOM 691 N N . ALA A 1 87 ? 0.012 -2.552 6.741 1.00 97.88 87 ALA A N 1
ATOM 692 C CA . ALA A 1 87 ? 0.801 -2.982 5.591 1.00 97.88 87 ALA A CA 1
ATOM 693 C C . ALA A 1 87 ? 2.014 -3.826 5.993 1.00 97.88 87 ALA A C 1
A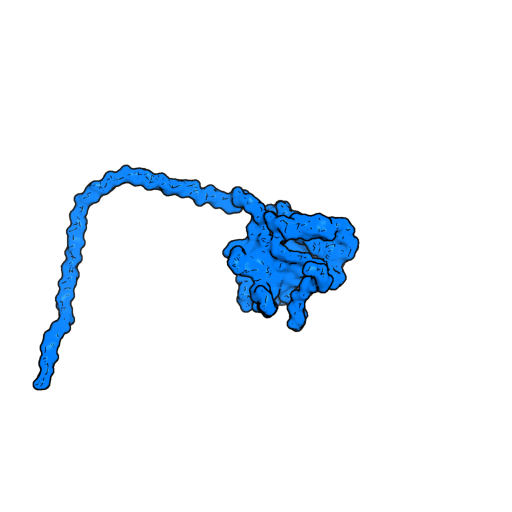TOM 695 O O . ALA A 1 87 ? 2.522 -3.722 7.119 1.00 97.88 87 ALA A O 1
ATOM 696 N N . TRP A 1 88 ? 2.482 -4.683 5.093 1.00 97.38 88 TRP A N 1
ATOM 697 C CA . TRP A 1 88 ? 3.674 -5.504 5.298 1.00 97.38 88 TRP A CA 1
ATOM 698 C C . TRP A 1 88 ? 4.344 -5.888 3.979 1.00 97.38 88 TRP A C 1
ATOM 700 O O . TRP A 1 88 ? 3.652 -6.032 2.971 1.00 97.38 88 TRP A O 1
ATOM 710 N N . PRO A 1 89 ? 5.681 -6.044 3.968 1.00 96.00 89 PRO A N 1
ATOM 711 C CA . PRO A 1 89 ? 6.335 -6.778 2.898 1.00 96.00 89 PRO A CA 1
ATOM 712 C C . PRO A 1 89 ? 5.868 -8.230 2.981 1.00 96.00 89 PRO A C 1
ATOM 714 O O . PRO A 1 89 ? 5.709 -8.777 4.077 1.00 96.00 89 PRO A O 1
ATOM 717 N N . ASP A 1 90 ? 5.621 -8.837 1.834 1.00 93.31 90 ASP A N 1
ATOM 718 C CA . ASP A 1 90 ? 5.203 -10.224 1.744 1.00 93.31 90 ASP A CA 1
ATOM 719 C C . ASP A 1 90 ? 6.226 -10.996 0.914 1.00 93.31 90 ASP A C 1
ATOM 721 O O . ASP A 1 90 ? 6.313 -10.828 -0.301 1.00 93.31 90 ASP A O 1
ATOM 725 N N . HIS A 1 91 ? 7.026 -11.815 1.601 1.00 88.44 91 HIS A N 1
ATOM 726 C CA . HIS A 1 91 ? 8.218 -12.454 1.035 1.00 88.44 91 HIS A CA 1
ATOM 727 C C . HIS A 1 91 ? 9.165 -11.430 0.374 1.00 88.44 91 HIS A C 1
ATOM 729 O O . HIS A 1 91 ? 9.176 -10.273 0.782 1.00 88.44 91 HIS A O 1
ATOM 735 N N . ASP A 1 92 ? 9.988 -11.855 -0.590 1.00 89.69 92 ASP A N 1
ATOM 736 C CA . ASP A 1 92 ? 11.057 -11.026 -1.171 1.00 89.69 92 ASP A CA 1
ATOM 737 C C . ASP A 1 92 ? 10.595 -10.165 -2.365 1.00 89.69 92 ASP A C 1
ATOM 739 O O . ASP A 1 92 ? 11.336 -9.293 -2.832 1.00 89.69 92 ASP A O 1
ATOM 743 N N . ASP A 1 93 ? 9.398 -10.420 -2.904 1.00 88.44 93 ASP A N 1
ATOM 744 C CA . ASP A 1 93 ? 8.948 -9.869 -4.187 1.00 88.44 93 ASP A CA 1
ATOM 745 C C . ASP A 1 93 ? 7.557 -9.228 -4.153 1.00 88.44 93 ASP A C 1
ATOM 747 O O . ASP A 1 93 ? 7.062 -8.824 -5.206 1.00 88.44 93 ASP A O 1
ATOM 751 N N . ALA A 1 94 ? 6.922 -9.101 -2.987 1.00 92.06 94 ALA A N 1
ATOM 752 C CA . ALA A 1 94 ? 5.583 -8.538 -2.889 1.00 92.06 94 ALA A CA 1
ATOM 753 C C . ALA A 1 94 ? 5.406 -7.582 -1.710 1.00 92.06 94 ALA A C 1
ATOM 755 O O . ALA A 1 94 ? 6.153 -7.577 -0.730 1.00 92.06 94 ALA A O 1
ATOM 756 N N . LEU A 1 95 ? 4.360 -6.771 -1.809 1.00 95.19 95 LEU A N 1
ATOM 757 C CA . LEU A 1 95 ? 3.859 -5.958 -0.711 1.00 95.19 95 LEU A CA 1
ATOM 758 C C . LEU A 1 95 ? 2.366 -6.214 -0.517 1.00 95.19 95 LEU A C 1
ATOM 760 O O . LEU A 1 95 ? 1.641 -6.519 -1.469 1.00 95.19 95 LEU A O 1
ATOM 764 N N . CYS A 1 96 ? 1.918 -6.069 0.726 1.00 97.62 96 CYS A N 1
ATOM 765 C CA . CYS A 1 96 ? 0.518 -6.127 1.118 1.00 97.62 96 CYS A CA 1
ATOM 766 C C . CYS A 1 96 ? 0.103 -4.828 1.809 1.00 97.62 96 CYS A C 1
ATOM 768 O O . CYS A 1 96 ? 0.806 -4.349 2.702 1.00 97.62 96 CYS A O 1
ATOM 770 N N . ILE A 1 97 ? -1.054 -4.283 1.431 1.00 97.75 97 ILE A N 1
ATOM 771 C CA . ILE A 1 97 ? -1.640 -3.082 2.041 1.00 97.75 97 ILE A CA 1
ATOM 772 C C . ILE A 1 97 ? -3.115 -3.341 2.314 1.00 97.75 97 ILE A C 1
ATOM 774 O O . ILE A 1 97 ? -3.869 -3.684 1.409 1.00 97.75 97 ILE A O 1
ATOM 778 N N . VAL A 1 98 ? -3.533 -3.131 3.558 1.00 97.81 98 VAL A N 1
ATOM 779 C CA . VAL A 1 98 ? -4.935 -3.098 3.969 1.00 97.81 98 VAL A CA 1
ATOM 780 C C . VAL A 1 98 ? -5.340 -1.641 4.129 1.00 97.81 98 VAL A C 1
ATOM 782 O O . VAL A 1 98 ? -4.690 -0.887 4.858 1.00 97.81 98 VAL A O 1
ATOM 785 N N . TYR A 1 99 ? -6.403 -1.224 3.452 1.00 96.94 99 TYR A N 1
ATOM 786 C CA . TYR A 1 99 ? -6.815 0.174 3.404 1.00 96.94 99 TYR A CA 1
ATOM 787 C C . TYR A 1 99 ? -8.327 0.323 3.235 1.00 96.94 99 TYR A C 1
ATOM 789 O O . TYR A 1 99 ? -9.027 -0.612 2.840 1.00 96.94 99 TYR A O 1
ATOM 797 N N . ARG A 1 100 ? -8.834 1.519 3.549 1.00 96.50 100 ARG A N 1
ATOM 798 C CA . ARG A 1 100 ? -10.148 1.960 3.078 1.00 96.50 100 ARG A CA 1
ATOM 799 C C . ARG A 1 100 ? -9.945 2.733 1.780 1.00 96.50 100 ARG A C 1
ATOM 801 O O . ARG A 1 100 ? -9.150 3.682 1.783 1.00 96.50 100 ARG A O 1
ATOM 808 N N . PRO A 1 101 ? -10.601 2.317 0.691 1.00 93.38 101 PRO A N 1
ATOM 809 C CA . PRO A 1 101 ? -10.429 2.940 -0.607 1.00 93.38 101 PRO A CA 1
ATOM 810 C C . PRO A 1 101 ? -11.068 4.336 -0.637 1.00 93.38 101 PRO A C 1
ATOM 812 O O . PRO A 1 101 ? -11.968 4.632 0.159 1.00 93.38 101 PRO A O 1
ATOM 815 N N . PRO A 1 102 ? -10.664 5.190 -1.589 1.00 91.19 102 PRO A N 1
ATOM 816 C CA . PRO A 1 102 ? -11.355 6.445 -1.840 1.00 91.19 102 PRO A CA 1
ATOM 817 C C . PRO A 1 102 ? -12.850 6.216 -2.109 1.00 91.19 102 PRO A C 1
ATOM 819 O O . PRO A 1 102 ? -13.229 5.289 -2.823 1.00 91.19 102 PRO A O 1
ATOM 822 N N . HIS A 1 103 ? -13.704 7.082 -1.557 1.00 88.44 103 HIS A N 1
ATOM 823 C CA . HIS A 1 103 ? -15.166 7.094 -1.757 1.00 88.44 103 HIS A CA 1
ATOM 824 C C . HIS A 1 103 ? -15.956 5.865 -1.261 1.00 88.44 103 HIS A C 1
ATOM 826 O O . HIS A 1 103 ? -17.175 5.846 -1.421 1.00 88.44 103 HIS A O 1
ATOM 832 N N . ASP A 1 104 ? -15.317 4.882 -0.620 1.00 88.81 104 ASP A N 1
ATOM 833 C CA . ASP A 1 104 ? -15.988 3.737 0.016 1.00 88.81 104 ASP A CA 1
ATOM 834 C C . ASP A 1 104 ? -15.390 3.479 1.413 1.00 88.81 104 ASP A C 1
ATOM 836 O O . ASP A 1 104 ? -14.777 2.453 1.700 1.00 88.81 104 ASP A O 1
ATOM 840 N N . GLU A 1 105 ? -15.562 4.463 2.305 1.00 83.25 105 GLU A N 1
ATOM 841 C CA . GLU A 1 105 ? -15.015 4.453 3.673 1.00 83.25 105 GLU A CA 1
ATOM 842 C C . GLU A 1 105 ? -15.576 3.323 4.556 1.00 83.25 105 GLU A C 1
ATOM 844 O O . GLU A 1 105 ? -14.977 2.968 5.575 1.00 83.25 105 GLU A O 1
ATOM 849 N N . GLY A 1 106 ? -16.730 2.760 4.185 1.00 89.38 106 GLY A N 1
ATOM 850 C CA . GLY A 1 106 ? -17.348 1.639 4.890 1.00 89.38 106 GLY A CA 1
ATOM 851 C C . GLY A 1 106 ? -16.656 0.303 4.623 1.00 89.38 106 GLY A C 1
ATOM 852 O O . GLY A 1 106 ? -16.859 -0.645 5.381 1.00 89.38 106 GLY A O 1
ATOM 853 N N . ARG A 1 107 ? -15.830 0.224 3.575 1.00 93.69 107 ARG A N 1
ATOM 854 C CA . ARG A 1 107 ? -15.157 -0.999 3.151 1.00 93.69 107 ARG A CA 1
ATOM 855 C C . ARG A 1 107 ? -13.694 -1.004 3.568 1.00 93.69 107 ARG A C 1
ATOM 857 O O . ARG A 1 107 ? -12.983 -0.013 3.432 1.00 93.69 107 ARG A O 1
ATOM 864 N N . VAL A 1 108 ? -13.226 -2.163 4.019 1.00 96.81 108 VAL A N 1
ATOM 865 C CA . VAL A 1 108 ? -11.800 -2.453 4.188 1.00 96.81 108 VAL A CA 1
ATOM 866 C C . VAL A 1 108 ? -11.405 -3.484 3.138 1.00 96.81 108 VAL A C 1
ATOM 868 O O . VAL A 1 108 ? -12.037 -4.534 3.020 1.00 96.81 108 VAL A O 1
ATOM 871 N N . VAL A 1 109 ? -10.373 -3.173 2.361 1.00 97.19 109 VAL A N 1
ATOM 872 C CA . VAL A 1 109 ? -9.830 -4.068 1.336 1.00 97.19 109 VAL A CA 1
ATOM 873 C C . VAL A 1 109 ? -8.350 -4.311 1.563 1.00 97.19 109 VAL A C 1
ATOM 875 O O . VAL A 1 109 ? -7.660 -3.493 2.172 1.00 97.19 109 VAL A O 1
ATOM 878 N N . GLY A 1 110 ? -7.873 -5.444 1.062 1.00 97.19 110 GLY A N 1
ATOM 879 C CA . GLY A 1 110 ? -6.463 -5.792 1.021 1.00 97.19 110 GLY A CA 1
ATOM 880 C C . GLY A 1 110 ? -5.973 -5.877 -0.420 1.00 97.19 110 GLY A C 1
ATOM 881 O O . GLY A 1 110 ? -6.595 -6.529 -1.252 1.00 97.19 110 GLY A O 1
ATOM 882 N N . LEU A 1 111 ? -4.845 -5.250 -0.719 1.00 95.88 111 LEU A N 1
ATOM 883 C CA . LEU A 1 111 ? -4.104 -5.449 -1.958 1.00 95.88 111 LEU A CA 1
ATOM 884 C C . LEU A 1 111 ? -2.867 -6.290 -1.655 1.00 95.88 111 LEU A C 1
ATOM 886 O O . LEU A 1 111 ? -2.126 -5.958 -0.730 1.00 95.88 111 LEU A O 1
ATOM 890 N N . ARG A 1 112 ? -2.603 -7.315 -2.470 1.00 94.38 112 ARG A N 1
ATOM 891 C CA . ARG A 1 112 ? -1.263 -7.903 -2.614 1.00 94.38 112 ARG A CA 1
ATOM 892 C C . ARG A 1 112 ? -0.772 -7.677 -4.033 1.00 94.38 112 ARG A C 1
ATOM 894 O O . ARG A 1 112 ? -1.424 -8.106 -4.986 1.00 94.38 112 ARG A O 1
ATOM 901 N N . ARG A 1 113 ? 0.397 -7.052 -4.166 1.00 91.38 113 ARG A N 1
ATOM 902 C CA . ARG A 1 113 ? 1.025 -6.790 -5.464 1.00 91.38 113 ARG A CA 1
ATOM 903 C C . ARG A 1 113 ? 2.435 -7.354 -5.485 1.00 91.38 113 ARG A C 1
ATOM 905 O O . ARG A 1 113 ? 3.224 -7.046 -4.591 1.00 91.38 113 ARG A O 1
ATOM 912 N N . ARG A 1 114 ? 2.741 -8.182 -6.487 1.00 89.06 114 ARG A N 1
ATOM 913 C CA . ARG A 1 114 ? 4.067 -8.784 -6.674 1.00 89.06 114 ARG A CA 1
ATOM 914 C C . ARG A 1 114 ? 4.822 -8.084 -7.786 1.00 89.06 114 ARG A C 1
ATOM 916 O O . ARG A 1 114 ? 4.227 -7.618 -8.752 1.00 89.06 114 ARG A O 1
ATOM 923 N N . ARG A 1 115 ? 6.147 -8.112 -7.711 1.00 86.19 115 ARG A N 1
ATOM 924 C CA . ARG A 1 115 ? 7.050 -7.594 -8.742 1.00 86.19 115 ARG A CA 1
ATOM 925 C C . ARG A 1 115 ? 6.741 -8.179 -10.119 1.00 86.19 115 ARG A C 1
ATOM 927 O O . ARG A 1 115 ? 6.663 -7.442 -11.092 1.00 86.19 115 ARG A O 1
ATOM 934 N N . ARG A 1 116 ? 6.507 -9.494 -10.194 1.00 80.12 116 ARG A N 1
ATOM 935 C CA . ARG A 1 116 ? 6.180 -10.188 -11.454 1.00 80.12 116 ARG A CA 1
ATOM 936 C C . ARG A 1 116 ? 4.855 -9.741 -12.079 1.00 80.12 116 ARG A C 1
ATOM 938 O O . ARG A 1 116 ? 4.692 -9.855 -13.287 1.00 80.12 116 ARG A O 1
ATOM 945 N N . ASP A 1 117 ? 3.933 -9.209 -11.274 1.00 74.75 117 ASP A N 1
ATOM 946 C CA . ASP A 1 117 ? 2.638 -8.724 -11.762 1.00 74.75 117 ASP A CA 1
ATOM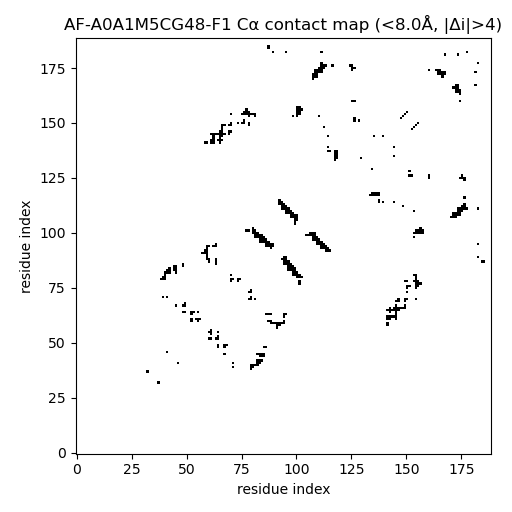 947 C C . ASP A 1 117 ? 2.779 -7.443 -12.593 1.00 74.75 117 ASP A C 1
ATOM 949 O O . ASP A 1 117 ? 1.829 -7.052 -13.262 1.00 74.75 117 ASP A O 1
ATOM 953 N N . ALA A 1 118 ? 3.951 -6.803 -12.550 1.00 63.69 118 ALA A N 1
ATOM 954 C CA . ALA A 1 118 ? 4.268 -5.614 -13.327 1.00 63.69 118 ALA A CA 1
ATOM 955 C C . ALA A 1 118 ? 4.725 -5.936 -14.766 1.00 63.69 118 ALA A C 1
ATOM 957 O O . ALA A 1 118 ? 4.726 -5.055 -15.615 1.00 63.69 118 ALA A O 1
ATOM 958 N N . VAL A 1 119 ? 5.105 -7.190 -15.038 1.00 56.84 119 VAL A N 1
ATOM 959 C CA . VAL A 1 119 ? 5.828 -7.589 -16.260 1.00 56.84 119 VAL A CA 1
ATOM 960 C C . VAL A 1 119 ? 4.949 -8.338 -17.258 1.00 56.84 119 VAL A C 1
ATOM 962 O O . VAL A 1 119 ? 5.247 -8.351 -18.447 1.00 56.84 119 VAL A O 1
ATOM 965 N N . GLU A 1 120 ? 3.903 -9.027 -16.800 1.00 50.16 120 GLU A N 1
ATOM 966 C CA . GLU A 1 120 ? 3.111 -9.904 -17.666 1.00 50.16 120 GLU A CA 1
ATOM 967 C C . GLU A 1 120 ? 2.002 -9.118 -18.381 1.00 50.16 120 GLU A C 1
ATOM 969 O O . GLU A 1 120 ? 0.999 -8.803 -17.736 1.00 50.16 120 GLU A O 1
ATOM 974 N N . PRO A 1 121 ? 2.104 -8.856 -19.703 1.00 46.09 121 PRO A N 1
ATOM 975 C CA . PRO A 1 121 ? 0.975 -8.336 -20.451 1.00 46.09 121 PRO A CA 1
ATOM 976 C C . PRO A 1 121 ? -0.085 -9.433 -20.491 1.00 46.09 121 PRO A C 1
ATOM 978 O O . PRO A 1 121 ? 0.127 -10.519 -21.037 1.00 46.09 121 PRO A O 1
ATOM 981 N N . SER A 1 122 ? -1.230 -9.168 -19.881 1.00 47.69 122 SER A N 1
ATOM 982 C CA . SER A 1 122 ? -2.385 -10.044 -19.988 1.00 47.69 122 SER A CA 1
ATOM 983 C C . SER A 1 122 ? -3.579 -9.217 -20.408 1.00 47.69 122 SER A C 1
ATOM 985 O O . SER A 1 122 ? -3.764 -8.106 -19.921 1.00 47.69 122 SER A O 1
ATOM 987 N N . ASP A 1 123 ? -4.391 -9.760 -21.310 1.00 47.22 123 ASP A N 1
ATOM 988 C CA . ASP A 1 123 ? -5.467 -8.995 -21.936 1.00 47.22 123 ASP A CA 1
ATOM 989 C C . ASP A 1 123 ? -6.471 -8.420 -20.926 1.00 47.22 123 ASP A C 1
ATOM 991 O O . ASP A 1 123 ? -7.129 -7.450 -21.272 1.00 47.22 123 ASP A O 1
ATOM 995 N N . TRP A 1 124 ? -6.555 -8.956 -19.696 1.00 45.53 124 TRP A N 1
ATOM 996 C CA . TRP A 1 124 ? -7.269 -8.365 -18.556 1.00 45.53 124 TRP A CA 1
ATOM 997 C C . TRP A 1 124 ? -6.811 -8.980 -17.217 1.00 45.53 124 TRP A C 1
ATOM 999 O O . TRP A 1 124 ? -7.123 -10.141 -16.935 1.00 45.53 124 TRP A O 1
ATOM 1009 N N . ARG A 1 125 ? -6.169 -8.195 -16.337 1.00 51.72 125 ARG A N 1
ATOM 1010 C CA . ARG A 1 125 ? -5.994 -8.521 -14.905 1.00 51.72 125 ARG A CA 1
ATOM 1011 C C . ARG A 1 125 ? -6.443 -7.364 -14.011 1.00 51.72 125 ARG A C 1
ATOM 1013 O O . ARG A 1 125 ? -6.374 -6.191 -14.357 1.00 51.72 125 ARG A O 1
ATOM 1020 N N . ILE A 1 126 ? -6.945 -7.707 -12.833 1.00 47.03 126 ILE A N 1
ATOM 1021 C CA . ILE A 1 126 ? -7.429 -6.752 -11.830 1.00 47.03 126 ILE A CA 1
ATOM 1022 C C . ILE A 1 126 ? -6.203 -6.039 -11.235 1.00 47.03 126 ILE A C 1
ATOM 1024 O O . ILE A 1 126 ? -5.298 -6.707 -10.735 1.00 47.03 126 ILE A O 1
ATOM 1028 N N . GLY A 1 127 ? -6.149 -4.706 -11.329 1.00 44.50 127 GLY A N 1
ATOM 1029 C CA . GLY A 1 127 ? -4.944 -3.910 -11.025 1.00 44.50 127 GLY A CA 1
ATOM 1030 C C . GLY A 1 127 ? -3.984 -3.732 -12.202 1.00 44.50 127 GLY A C 1
ATOM 1031 O O . GLY A 1 127 ? -2.949 -3.089 -12.079 1.00 44.50 127 GLY A O 1
ATOM 1032 N N . ASP A 1 128 ? -4.306 -4.297 -13.364 1.00 48.69 128 ASP A N 1
ATOM 1033 C CA . ASP A 1 128 ? -3.572 -4.064 -14.602 1.00 48.69 128 ASP A CA 1
ATOM 1034 C C . ASP A 1 128 ? -4.219 -2.901 -15.373 1.00 48.69 128 ASP A C 1
ATOM 1036 O O . ASP A 1 128 ? -4.860 -3.073 -16.407 1.00 48.69 128 ASP A O 1
ATOM 1040 N N . MET A 1 129 ? -4.099 -1.682 -14.834 1.00 46.06 129 MET A N 1
ATOM 1041 C CA . MET A 1 129 ? -4.494 -0.450 -15.540 1.00 46.06 129 MET A CA 1
ATOM 1042 C C . MET A 1 129 ? -3.450 -0.043 -16.602 1.00 46.06 129 MET A C 1
ATOM 1044 O O . MET A 1 129 ? -3.389 1.115 -17.024 1.00 46.06 129 MET A O 1
ATOM 1048 N N . THR A 1 130 ? -2.586 -0.974 -17.031 1.00 44.25 130 THR A N 1
ATOM 1049 C CA . THR A 1 130 ? -1.305 -0.615 -17.643 1.00 44.25 130 THR A CA 1
ATOM 1050 C C . THR A 1 130 ? -1.331 -0.269 -19.123 1.00 44.25 130 THR A C 1
ATOM 1052 O O . THR A 1 130 ? -0.332 0.222 -19.655 1.00 44.25 130 THR A O 1
ATOM 1055 N N . THR A 1 131 ? -2.485 -0.373 -19.785 1.00 42.38 131 THR A N 1
ATOM 1056 C CA . THR A 1 131 ? -2.621 0.064 -21.185 1.00 42.38 131 THR A CA 1
ATOM 1057 C C . THR A 1 131 ? -2.348 1.564 -21.383 1.00 42.38 131 THR A C 1
ATOM 1059 O O . THR A 1 131 ? -2.114 1.982 -22.515 1.00 42.38 131 THR A O 1
ATOM 1062 N N . TRP A 1 132 ? -2.298 2.363 -20.305 1.00 40.72 132 TRP A N 1
ATOM 1063 C CA . TRP A 1 132 ? -1.981 3.799 -20.319 1.00 40.72 132 TRP A CA 1
ATOM 1064 C C . TRP A 1 132 ? -0.657 4.190 -19.629 1.00 40.72 132 TRP A C 1
ATOM 1066 O O . TRP A 1 132 ? -0.544 5.309 -19.133 1.00 40.72 132 TRP A O 1
ATOM 1076 N N . GLY A 1 133 ? 0.377 3.334 -19.660 1.00 39.47 133 GLY A N 1
ATOM 1077 C CA . GLY A 1 133 ? 1.762 3.824 -19.504 1.00 39.47 133 GLY A CA 1
ATOM 1078 C C . GLY A 1 133 ? 2.725 3.055 -18.600 1.00 39.47 133 GLY A C 1
ATOM 1079 O O . GLY A 1 133 ? 3.636 3.681 -18.062 1.00 39.47 133 GLY A O 1
ATOM 1080 N N . TYR A 1 134 ? 2.588 1.739 -18.432 1.00 49.25 134 TYR A N 1
ATOM 1081 C CA . TYR A 1 134 ? 3.467 0.984 -17.531 1.00 49.25 134 TYR A CA 1
ATOM 1082 C C . TYR A 1 134 ? 4.206 -0.087 -18.306 1.00 49.25 134 TYR A C 1
ATOM 1084 O O . TYR A 1 134 ? 3.753 -1.217 -18.432 1.00 49.25 134 TYR A O 1
ATOM 1092 N N . ASP A 1 135 ? 5.377 0.280 -18.804 1.00 47.75 135 ASP A N 1
ATOM 1093 C CA . ASP A 1 135 ? 6.409 -0.704 -19.086 1.00 47.75 135 ASP A CA 1
ATOM 1094 C C . ASP A 1 135 ? 7.192 -0.897 -17.781 1.00 47.75 135 ASP A C 1
ATOM 1096 O O . ASP A 1 135 ? 8.139 -0.169 -17.472 1.00 47.75 135 ASP A O 1
ATOM 1100 N N . MET A 1 136 ? 6.680 -1.774 -16.917 1.00 56.66 136 MET A N 1
ATOM 1101 C CA . MET A 1 136 ? 7.306 -2.100 -15.640 1.00 56.66 136 MET A CA 1
ATOM 1102 C C . MET A 1 136 ? 8.189 -3.331 -15.843 1.00 56.66 136 MET A C 1
ATOM 1104 O O . MET A 1 136 ? 7.795 -4.459 -15.572 1.00 56.66 136 MET A O 1
ATOM 1108 N N . ASP A 1 137 ? 9.390 -3.075 -16.358 1.00 56.44 137 ASP A N 1
ATOM 1109 C CA . ASP A 1 137 ? 10.480 -4.034 -16.571 1.00 56.44 137 ASP A CA 1
ATOM 1110 C C . ASP A 1 137 ? 10.664 -5.003 -15.368 1.00 56.44 137 ASP A C 1
ATOM 1112 O O . ASP A 1 137 ? 10.557 -4.585 -14.213 1.00 56.44 137 ASP A O 1
ATOM 1116 N N . PRO A 1 138 ? 10.967 -6.301 -15.561 1.00 52.53 138 PRO A N 1
ATOM 1117 C CA . PRO A 1 138 ? 11.323 -7.205 -14.463 1.00 52.53 138 PRO A CA 1
ATOM 1118 C C . PRO A 1 138 ? 12.464 -6.690 -13.579 1.00 52.53 138 PRO A C 1
ATOM 1120 O O . PRO A 1 138 ? 12.495 -7.048 -12.403 1.00 52.53 138 PRO A O 1
ATOM 1123 N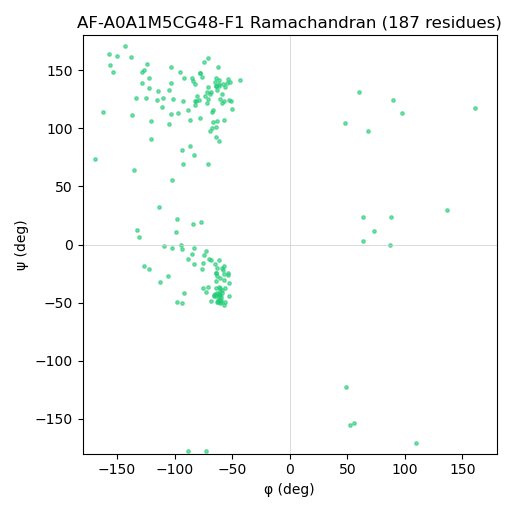 N . ASP A 1 139 ? 13.340 -5.812 -14.072 1.00 65.25 139 ASP A N 1
ATOM 1124 C CA . ASP A 1 139 ? 14.367 -5.088 -13.310 1.00 65.25 139 ASP A CA 1
ATOM 1125 C C . ASP A 1 139 ? 13.856 -3.805 -12.626 1.00 65.25 139 ASP A C 1
ATOM 1127 O O . ASP A 1 139 ? 14.645 -2.959 -12.195 1.00 65.25 139 ASP A O 1
ATOM 1131 N N . VAL A 1 140 ? 12.536 -3.662 -12.469 1.00 74.06 140 VAL A N 1
ATOM 1132 C CA . VAL A 1 140 ? 11.905 -2.496 -11.847 1.00 74.06 140 VAL A CA 1
ATOM 1133 C C . VAL A 1 140 ? 12.492 -2.199 -10.469 1.00 74.06 140 VAL A C 1
ATOM 1135 O O . VAL A 1 140 ? 12.501 -3.011 -9.533 1.00 74.06 140 VAL A O 1
ATOM 1138 N N . ASP A 1 141 ? 12.961 -0.959 -10.362 1.00 85.88 141 ASP A N 1
ATOM 1139 C CA . ASP A 1 141 ? 13.379 -0.353 -9.115 1.00 85.88 141 ASP A CA 1
ATOM 1140 C C . ASP A 1 141 ? 12.203 -0.354 -8.115 1.00 85.88 141 ASP A C 1
ATOM 1142 O O . ASP A 1 141 ? 11.103 0.098 -8.455 1.00 85.88 141 ASP A O 1
ATOM 1146 N N . PRO A 1 142 ? 12.411 -0.837 -6.874 1.00 91.94 142 PRO A N 1
ATOM 1147 C CA . PRO A 1 142 ? 11.332 -0.973 -5.900 1.00 91.94 142 PRO A CA 1
ATOM 1148 C C . PRO A 1 142 ? 10.659 0.362 -5.567 1.00 91.94 142 PRO A C 1
ATOM 1150 O O . PRO A 1 142 ? 9.472 0.377 -5.259 1.00 91.94 142 PRO A O 1
ATOM 1153 N N . VAL A 1 143 ? 11.371 1.492 -5.654 1.00 92.44 143 VAL A N 1
ATOM 1154 C CA . VAL A 1 143 ? 10.779 2.801 -5.348 1.00 92.44 143 VAL A CA 1
ATOM 1155 C C . VAL A 1 143 ? 9.749 3.176 -6.408 1.00 92.44 143 VAL A C 1
ATOM 1157 O O . VAL A 1 143 ? 8.611 3.493 -6.067 1.00 92.44 143 VAL A O 1
ATOM 1160 N N . ARG A 1 144 ? 10.104 3.050 -7.692 1.00 86.62 144 ARG A N 1
ATOM 1161 C CA . ARG A 1 144 ? 9.153 3.264 -8.798 1.00 86.62 144 ARG A CA 1
ATOM 1162 C C . ARG A 1 144 ? 7.975 2.297 -8.747 1.00 86.62 144 ARG A C 1
ATOM 1164 O O . ARG A 1 144 ? 6.850 2.707 -9.025 1.00 86.62 144 ARG A O 1
ATOM 1171 N N . PHE A 1 145 ? 8.218 1.044 -8.354 1.00 88.81 145 PHE A N 1
ATOM 1172 C CA . PHE A 1 145 ? 7.138 0.089 -8.113 1.00 88.81 145 PHE A CA 1
ATOM 1173 C C . PHE A 1 145 ? 6.156 0.604 -7.062 1.00 88.81 145 PHE A C 1
ATOM 1175 O O . PHE A 1 145 ? 4.956 0.670 -7.317 1.00 88.81 145 PHE A O 1
ATOM 1182 N N . GLY A 1 146 ? 6.673 1.012 -5.900 1.00 92.62 146 GLY A N 1
ATOM 1183 C CA . GLY A 1 146 ? 5.862 1.519 -4.800 1.00 92.62 146 GLY A CA 1
ATOM 1184 C C . GLY A 1 146 ? 5.039 2.748 -5.179 1.00 92.62 146 GLY A C 1
ATOM 1185 O O . GLY A 1 146 ? 3.862 2.814 -4.836 1.00 92.62 146 GLY A O 1
ATOM 1186 N N . TRP A 1 147 ? 5.616 3.693 -5.925 1.00 91.25 147 TRP A N 1
ATOM 1187 C CA . TRP A 1 147 ? 4.892 4.875 -6.408 1.00 91.25 147 TRP A CA 1
ATOM 1188 C C . TRP A 1 147 ? 3.721 4.510 -7.318 1.00 91.25 147 TRP A C 1
ATOM 1190 O O . TRP A 1 147 ? 2.621 5.019 -7.132 1.00 91.25 147 TRP A O 1
ATOM 1200 N N . ASN A 1 148 ? 3.931 3.579 -8.250 1.00 87.12 148 ASN A N 1
ATOM 1201 C CA . ASN A 1 148 ? 2.866 3.140 -9.147 1.00 87.12 148 ASN A CA 1
ATOM 1202 C C . ASN A 1 148 ? 1.739 2.427 -8.394 1.00 87.12 148 ASN A C 1
ATOM 1204 O O . ASN A 1 148 ? 0.568 2.708 -8.636 1.00 87.12 148 ASN A O 1
ATOM 1208 N N . VAL A 1 149 ? 2.078 1.563 -7.436 1.00 91.00 149 VAL A N 1
ATOM 1209 C CA . VAL A 1 149 ? 1.065 0.932 -6.580 1.00 91.00 149 VAL A CA 1
ATOM 1210 C C . VAL A 1 149 ? 0.295 1.984 -5.775 1.00 91.00 149 VAL A C 1
ATOM 1212 O O . VAL A 1 149 ? -0.930 1.921 -5.678 1.00 91.00 149 VAL A O 1
ATOM 1215 N N . ALA A 1 150 ? 0.987 2.980 -5.221 1.00 92.88 150 ALA A N 1
ATOM 1216 C CA . ALA A 1 150 ? 0.353 4.061 -4.475 1.00 92.88 150 ALA A CA 1
ATOM 1217 C C . ALA A 1 150 ? -0.645 4.852 -5.328 1.00 92.88 150 ALA A C 1
ATOM 1219 O O . ALA A 1 150 ? -1.777 5.047 -4.895 1.00 92.88 150 ALA A O 1
ATOM 1220 N N . ASP A 1 151 ? -0.245 5.284 -6.521 1.00 89.00 151 ASP A N 1
ATOM 1221 C CA . ASP A 1 151 ? -1.057 6.186 -7.339 1.00 89.00 151 ASP A CA 1
ATOM 1222 C C . ASP A 1 151 ? -2.235 5.480 -8.003 1.00 89.00 151 ASP A C 1
ATOM 1224 O O . ASP A 1 151 ? -3.317 6.061 -8.091 1.00 89.00 151 ASP A O 1
ATOM 1228 N N . PHE A 1 152 ? -2.044 4.235 -8.437 1.00 85.12 152 PHE A N 1
ATOM 1229 C CA . PHE A 1 152 ? -2.934 3.625 -9.424 1.00 85.12 152 PHE A CA 1
ATOM 1230 C C . PHE A 1 152 ? -3.603 2.334 -8.980 1.00 85.12 152 PHE A C 1
ATOM 1232 O O . PHE A 1 152 ? -4.651 1.979 -9.516 1.00 85.12 152 PHE A O 1
ATOM 1239 N N . ASP A 1 153 ? -3.035 1.649 -7.989 1.00 88.94 153 ASP A N 1
ATOM 1240 C CA . ASP A 1 153 ? -3.714 0.524 -7.356 1.00 88.94 153 ASP A CA 1
ATOM 1241 C C . ASP A 1 153 ? -4.479 1.000 -6.109 1.00 88.94 153 ASP A C 1
ATOM 1243 O O . ASP A 1 153 ? -5.665 0.722 -5.937 1.00 88.94 153 ASP A O 1
ATOM 1247 N N . VAL A 1 154 ? -3.811 1.742 -5.222 1.00 93.06 154 VAL A N 1
ATOM 1248 C CA . VAL A 1 154 ? -4.363 2.129 -3.913 1.00 93.06 154 VAL A CA 1
ATOM 1249 C C . VAL A 1 154 ? -5.085 3.478 -3.959 1.00 93.06 154 VAL A C 1
ATOM 1251 O O . VAL A 1 154 ? -6.142 3.630 -3.344 1.00 93.06 154 VAL A O 1
ATOM 1254 N N . GLY A 1 155 ? -4.511 4.454 -4.665 1.00 90.75 155 GLY A N 1
ATOM 1255 C CA . GLY A 1 155 ? -5.015 5.825 -4.773 1.00 90.75 155 GLY A CA 1
ATOM 1256 C C . GLY A 1 155 ? -6.237 5.987 -5.675 1.00 90.75 155 GLY A C 1
ATOM 1257 O O . GLY A 1 155 ? -6.859 7.049 -5.665 1.00 90.75 155 GLY A O 1
ATOM 1258 N N . GLU A 1 156 ? -6.611 4.944 -6.413 1.00 88.38 156 GLU A N 1
ATOM 1259 C CA . GLU A 1 156 ? -7.759 4.945 -7.316 1.00 88.38 156 GLU A CA 1
ATOM 1260 C C . GLU A 1 156 ? -9.019 4.363 -6.651 1.00 88.38 156 GLU A C 1
ATOM 1262 O O . GLU A 1 156 ? -8.944 3.454 -5.814 1.00 88.38 156 GLU A O 1
ATOM 1267 N N . PRO A 1 157 ? -10.220 4.837 -7.030 1.00 89.62 157 PRO A N 1
ATOM 1268 C CA . PRO A 1 157 ? -11.460 4.161 -6.680 1.00 89.62 157 PRO A CA 1
ATOM 1269 C C . PRO A 1 157 ? -11.470 2.720 -7.210 1.00 89.62 157 PRO A C 1
ATOM 1271 O O . PRO A 1 157 ? -11.132 2.464 -8.362 1.00 89.62 157 PRO A O 1
ATOM 1274 N N . LEU A 1 158 ? -11.956 1.774 -6.401 1.00 87.25 158 LEU A N 1
ATOM 1275 C CA . LEU A 1 158 ? -11.905 0.338 -6.723 1.00 87.25 158 LEU A CA 1
ATOM 1276 C C . LEU A 1 158 ? -12.585 -0.046 -8.047 1.00 87.25 158 LEU A C 1
ATOM 1278 O O . LEU A 1 158 ? -12.207 -1.037 -8.669 1.00 87.25 158 LEU A O 1
ATOM 1282 N N . GLY A 1 159 ? -13.627 0.675 -8.467 1.00 88.62 159 GLY A N 1
ATOM 1283 C CA . GLY A 1 159 ? -14.349 0.380 -9.706 1.00 88.62 159 GLY A CA 1
ATOM 1284 C C . GLY A 1 159 ? -14.735 -1.101 -9.825 1.00 88.62 159 GLY A C 1
ATOM 1285 O O . GLY A 1 159 ? -15.392 -1.665 -8.943 1.00 88.62 159 GLY A O 1
ATOM 1286 N N . TYR A 1 160 ? -14.293 -1.748 -10.908 1.00 84.31 160 TYR A N 1
ATOM 1287 C CA . TYR A 1 160 ? -14.575 -3.160 -11.185 1.00 84.31 160 TYR A CA 1
ATOM 1288 C C . TYR A 1 160 ? -13.972 -4.131 -10.155 1.00 84.31 160 TYR A C 1
ATOM 1290 O O . TYR A 1 160 ? -14.534 -5.209 -9.952 1.00 84.31 160 TYR A O 1
ATOM 1298 N N . VAL A 1 161 ? -12.896 -3.747 -9.451 1.00 87.81 161 VAL A N 1
ATOM 1299 C CA . VAL A 1 161 ? -12.245 -4.567 -8.408 1.00 87.81 161 VAL A CA 1
ATOM 1300 C C . VAL A 1 161 ? -13.261 -5.048 -7.366 1.00 87.81 161 VAL A C 1
ATOM 1302 O O . VAL A 1 161 ? -13.170 -6.171 -6.877 1.00 87.81 161 VAL A O 1
ATOM 1305 N N . THR A 1 162 ? -14.292 -4.248 -7.076 1.00 90.44 162 THR A N 1
ATOM 1306 C CA . THR A 1 162 ? -15.357 -4.599 -6.120 1.00 90.44 162 THR A CA 1
ATOM 1307 C C . THR A 1 162 ? -16.102 -5.898 -6.455 1.00 90.44 162 THR A C 1
ATOM 1309 O O . THR A 1 162 ? -16.624 -6.550 -5.552 1.00 90.44 162 THR A O 1
ATOM 1312 N N . THR A 1 163 ? -16.132 -6.303 -7.727 1.00 88.06 163 THR A N 1
ATOM 1313 C CA . THR A 1 163 ? -16.863 -7.490 -8.210 1.00 88.06 163 THR A CA 1
ATOM 1314 C C . THR A 1 163 ? -16.080 -8.799 -8.080 1.00 88.06 163 THR A C 1
ATOM 1316 O O . THR A 1 163 ? -16.628 -9.877 -8.295 1.00 88.06 163 THR A O 1
ATOM 1319 N N . VAL A 1 164 ? -14.801 -8.706 -7.721 1.00 85.75 164 VAL A N 1
ATOM 1320 C CA . VAL A 1 164 ? -13.811 -9.792 -7.797 1.00 85.75 164 VAL A CA 1
ATOM 1321 C C . VAL A 1 164 ? -12.997 -9.925 -6.506 1.00 85.75 164 VAL A C 1
ATOM 1323 O O . VAL A 1 164 ? -11.992 -10.630 -6.465 1.00 85.75 164 VAL A O 1
ATOM 1326 N N . LEU A 1 165 ? -13.443 -9.259 -5.437 1.00 93.00 165 LEU A N 1
ATOM 1327 C CA . LEU A 1 165 ? -12.845 -9.351 -4.109 1.00 93.00 165 LEU A CA 1
ATOM 1328 C C . LEU A 1 165 ? -12.968 -10.775 -3.555 1.00 93.00 165 LEU A C 1
ATOM 1330 O O . LEU A 1 165 ? -14.054 -11.359 -3.544 1.00 93.00 165 LEU A O 1
ATOM 1334 N N . ARG A 1 166 ? -11.866 -11.302 -3.017 1.00 94.81 166 ARG A N 1
ATOM 1335 C CA . ARG A 1 166 ? -11.853 -12.557 -2.262 1.00 94.81 166 ARG A CA 1
ATOM 1336 C C . ARG A 1 166 ? -11.768 -12.257 -0.771 1.00 94.81 166 ARG A C 1
ATOM 1338 O O . ARG A 1 166 ? -10.754 -11.755 -0.301 1.00 94.81 166 ARG A O 1
ATOM 1345 N N . TYR A 1 167 ? -12.832 -12.552 -0.035 1.00 95.50 167 TYR A N 1
ATOM 1346 C CA . TYR A 1 167 ? -12.932 -12.195 1.380 1.00 95.50 167 TYR A CA 1
ATOM 1347 C C . TYR A 1 167 ? -12.224 -13.206 2.283 1.00 95.50 167 TYR A C 1
ATOM 1349 O O . TYR A 1 167 ? -12.323 -14.416 2.064 1.00 95.50 167 TYR A O 1
ATOM 1357 N N . ASP A 1 168 ? -11.514 -12.707 3.294 1.00 94.75 168 ASP A N 1
ATOM 1358 C CA . ASP A 1 168 ? -10.988 -13.528 4.385 1.00 94.75 168 ASP A CA 1
ATOM 1359 C C . ASP A 1 168 ? -11.992 -13.669 5.547 1.00 94.75 168 ASP A C 1
ATOM 1361 O O . ASP A 1 168 ? -13.124 -13.187 5.502 1.00 94.75 168 ASP A O 1
ATOM 1365 N N . VAL A 1 169 ? -11.579 -14.360 6.614 1.00 94.12 169 VAL A N 1
ATOM 1366 C CA . VAL A 1 169 ? -12.407 -14.584 7.814 1.00 94.12 169 VAL A CA 1
ATOM 1367 C C . VAL A 1 169 ? -12.674 -13.316 8.633 1.00 94.12 169 VAL A C 1
ATOM 1369 O O . VAL A 1 169 ? -13.525 -13.343 9.519 1.00 94.12 169 VAL A O 1
ATOM 1372 N N . ALA A 1 170 ? -11.943 -12.231 8.370 1.00 92.81 170 ALA A N 1
ATOM 1373 C CA . ALA A 1 170 ? -12.118 -10.927 8.999 1.00 92.81 170 ALA A CA 1
ATOM 1374 C C . ALA A 1 170 ? -12.934 -9.961 8.116 1.00 92.81 170 ALA A C 1
ATOM 1376 O O . ALA A 1 170 ? -13.005 -8.775 8.433 1.00 92.81 170 ALA A O 1
ATOM 1377 N N . ASP A 1 171 ? -13.550 -10.469 7.041 1.00 95.19 171 ASP A N 1
ATOM 1378 C CA . ASP A 1 171 ? -14.336 -9.706 6.064 1.00 95.19 171 ASP A CA 1
ATOM 1379 C C . ASP A 1 171 ? -13.513 -8.658 5.286 1.00 95.19 171 ASP A C 1
ATOM 1381 O O . ASP A 1 171 ? -14.050 -7.692 4.744 1.00 95.19 171 ASP A O 1
ATOM 1385 N N . ILE A 1 172 ? -12.191 -8.850 5.184 1.00 96.88 172 ILE A N 1
ATOM 1386 C CA . ILE A 1 172 ? -11.343 -8.026 4.316 1.00 96.88 172 ILE A CA 1
ATOM 1387 C C . ILE A 1 172 ? -11.446 -8.571 2.893 1.00 96.88 172 ILE A C 1
ATOM 1389 O O . ILE A 1 172 ? -11.089 -9.720 2.629 1.00 96.88 172 ILE A O 1
ATOM 1393 N N . GLY A 1 173 ? -11.908 -7.735 1.961 1.00 96.38 173 GLY A N 1
ATOM 1394 C CA . GLY A 1 173 ? -11.949 -8.075 0.540 1.00 96.38 173 GLY A CA 1
ATOM 1395 C C . GLY A 1 173 ? -10.570 -7.935 -0.100 1.00 96.38 173 GLY A C 1
ATOM 1396 O O . GLY A 1 173 ? -10.092 -6.817 -0.287 1.00 96.38 173 GLY A O 1
ATOM 1397 N N . TRP A 1 174 ? -9.931 -9.049 -0.454 1.00 96.00 174 TRP A N 1
ATOM 1398 C CA . TRP A 1 174 ? -8.603 -9.052 -1.065 1.00 96.00 174 TRP A CA 1
ATOM 1399 C C . TRP A 1 174 ? -8.645 -9.020 -2.590 1.00 96.00 174 TRP A C 1
ATOM 1401 O O . TRP A 1 174 ? -9.477 -9.688 -3.209 1.00 96.00 174 TRP A O 1
ATOM 1411 N N . TRP A 1 175 ? -7.700 -8.300 -3.193 1.00 93.12 175 TRP A N 1
ATOM 1412 C CA . TRP A 1 175 ? -7.512 -8.218 -4.640 1.00 93.12 175 TRP A CA 1
ATOM 1413 C C . TRP A 1 175 ? -6.031 -8.143 -5.051 1.00 93.12 175 TRP A C 1
ATOM 1415 O O . TRP A 1 175 ? -5.133 -8.036 -4.212 1.00 93.12 175 TRP A O 1
ATOM 1425 N N . GLY A 1 176 ? -5.792 -8.259 -6.361 1.00 87.12 176 GLY A N 1
ATOM 1426 C CA . GLY A 1 176 ? -4.479 -8.468 -6.980 1.00 87.12 176 GLY A CA 1
ATOM 1427 C C . GLY A 1 176 ? -4.344 -9.882 -7.560 1.00 87.12 176 GLY A C 1
ATOM 1428 O O . GLY A 1 176 ? -5.314 -10.641 -7.608 1.00 87.12 176 GLY A O 1
ATOM 1429 N N . ASN A 1 177 ? -3.137 -10.269 -7.983 1.00 83.19 177 ASN A N 1
ATOM 1430 C CA . ASN A 1 177 ? -2.864 -11.624 -8.479 1.00 83.19 177 ASN A CA 1
ATOM 1431 C C . ASN A 1 177 ? -2.596 -12.566 -7.293 1.00 83.19 177 ASN A C 1
ATOM 1433 O O . ASN A 1 177 ? -1.452 -12.880 -6.938 1.00 83.19 177 ASN A O 1
ATOM 1437 N N . LEU A 1 178 ? -3.675 -12.961 -6.622 1.00 86.44 178 LEU A N 1
ATOM 1438 C CA . LEU A 1 178 ? -3.633 -13.770 -5.405 1.00 86.44 178 LEU A CA 1
ATOM 1439 C C . LEU A 1 178 ? -3.332 -15.250 -5.711 1.00 86.44 178 LEU A C 1
ATOM 1441 O O . LEU A 1 178 ? -3.797 -15.785 -6.713 1.00 86.44 178 LEU A O 1
ATOM 1445 N N . ASP A 1 179 ? -2.581 -15.913 -4.823 1.00 86.25 179 ASP A N 1
ATOM 1446 C CA . ASP A 1 179 ? -2.455 -17.385 -4.811 1.00 86.25 179 ASP A CA 1
ATOM 1447 C C . ASP A 1 179 ? -3.754 -18.020 -4.294 1.00 86.25 179 ASP A C 1
ATOM 1449 O O . ASP A 1 179 ? -4.689 -17.304 -3.947 1.00 86.25 179 ASP A O 1
ATOM 1453 N N . ASP A 1 180 ? -3.830 -19.345 -4.164 1.00 87.38 180 ASP A N 1
ATOM 1454 C CA . ASP A 1 180 ? -4.974 -20.007 -3.515 1.00 87.38 180 ASP A CA 1
ATOM 1455 C C . ASP A 1 180 ? -5.158 -19.542 -2.062 1.00 87.38 180 ASP A C 1
ATOM 1457 O O . ASP A 1 180 ? -6.278 -19.290 -1.611 1.00 87.38 180 ASP A O 1
ATOM 1461 N N . GLU A 1 181 ? -4.051 -19.348 -1.342 1.00 89.06 181 GLU A N 1
ATOM 1462 C CA . GLU A 1 181 ? -4.066 -18.796 0.007 1.00 89.06 181 GLU A CA 1
ATOM 1463 C C . GLU A 1 181 ? -4.104 -17.263 -0.007 1.00 89.06 181 GLU A C 1
ATOM 1465 O O . GLU A 1 181 ? -3.469 -16.591 -0.826 1.00 89.06 181 GLU A O 1
ATOM 1470 N N . LEU A 1 182 ? -4.882 -16.695 0.917 1.00 92.69 182 LEU A N 1
ATOM 1471 C CA . LEU A 1 182 ? -4.927 -15.253 1.135 1.00 92.69 182 LEU A CA 1
ATOM 1472 C C . LEU A 1 182 ? -3.709 -14.769 1.932 1.00 92.69 182 LEU A C 1
ATOM 1474 O O . LEU A 1 182 ? -3.229 -15.504 2.803 1.00 92.69 182 LEU A O 1
ATOM 1478 N N . PRO A 1 183 ? -3.234 -13.536 1.672 1.00 91.31 183 PRO A N 1
ATOM 1479 C CA . PRO A 1 183 ? -2.088 -12.977 2.374 1.00 91.31 183 PRO A CA 1
ATOM 1480 C C . PRO A 1 183 ? -2.379 -12.872 3.868 1.00 91.31 183 PRO A C 1
ATOM 1482 O O . PRO A 1 183 ? -3.491 -12.534 4.274 1.00 91.31 183 PRO A O 1
ATOM 1485 N N . ARG A 1 184 ? -1.373 -13.150 4.696 1.00 90.56 184 ARG A N 1
ATOM 1486 C CA . ARG A 1 184 ? -1.485 -13.039 6.152 1.00 90.56 184 ARG A CA 1
ATOM 1487 C C . ARG A 1 184 ? -0.425 -12.081 6.674 1.00 90.56 184 ARG A C 1
ATOM 1489 O O . ARG A 1 184 ? 0.692 -12.092 6.15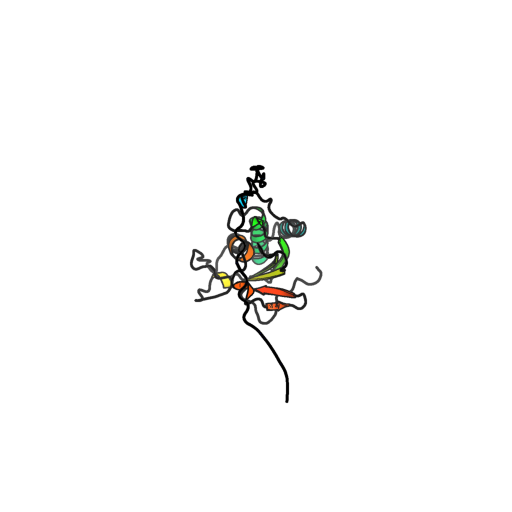9 1.00 90.56 184 ARG A O 1
ATOM 1496 N N . PRO A 1 185 ? -0.740 -11.280 7.700 1.00 87.75 185 PRO A N 1
ATOM 1497 C CA . PRO A 1 185 ? 0.276 -10.481 8.356 1.00 87.75 185 PRO A CA 1
ATOM 1498 C C . PRO A 1 185 ? 1.341 -11.393 8.994 1.00 87.75 185 PRO A C 1
ATOM 1500 O O . PRO A 1 185 ? 1.030 -12.524 9.388 1.00 87.75 185 PRO A O 1
ATOM 1503 N N . PRO A 1 186 ? 2.585 -10.906 9.148 1.00 85.38 186 PRO A N 1
ATOM 1504 C CA . PRO A 1 186 ? 3.626 -11.618 9.877 1.00 85.38 186 PRO A CA 1
ATOM 1505 C C . PRO A 1 186 ? 3.164 -12.003 11.288 1.00 85.38 186 PRO A C 1
ATOM 1507 O O . PRO A 1 186 ? 2.485 -11.223 11.962 1.00 85.38 186 PRO A O 1
ATOM 1510 N N . ALA A 1 187 ? 3.560 -13.190 11.751 1.00 78.69 187 ALA A N 1
ATOM 1511 C CA . ALA A 1 187 ? 3.239 -13.649 13.098 1.00 78.69 187 ALA A CA 1
ATOM 1512 C C . ALA A 1 187 ? 3.836 -12.708 14.165 1.00 78.69 187 ALA A C 1
ATOM 1514 O O . ALA A 1 187 ? 5.000 -12.322 14.071 1.00 78.69 187 ALA A O 1
ATOM 1515 N N . GLY A 1 188 ? 3.053 -12.379 15.199 1.00 61.56 188 GLY A N 1
ATOM 1516 C CA . GLY A 1 188 ? 3.518 -11.585 16.346 1.00 61.56 188 GLY A CA 1
ATOM 1517 C C . GLY A 1 188 ? 3.398 -10.064 16.201 1.00 61.56 188 GLY A C 1
ATOM 1518 O O . GLY A 1 188 ? 4.142 -9.344 16.864 1.00 61.56 188 GLY A O 1
ATOM 1519 N N . ARG A 1 189 ? 2.493 -9.581 15.344 1.00 57.09 189 ARG A N 1
ATOM 1520 C CA . ARG A 1 189 ? 2.094 -8.166 15.292 1.00 57.09 189 ARG A CA 1
ATOM 1521 C C . ARG A 1 189 ? 1.069 -7.789 16.352 1.00 57.09 189 ARG A C 1
ATOM 1523 O O . ARG A 1 189 ? 0.193 -8.631 16.644 1.00 57.09 189 ARG A O 1
#

Nearest PDB structures (foldseek):
  5trc-assembly1_A  TM=6.372E-01  e=4.387E+00  Saccharomyces cerevisiae S288C
  3brb-assembly2_B  TM=4.840E-01  e=4.387E+00  Homo sapiens
  7t4m-assembly1_B  TM=4.047E-01  e=4.125E+00  Pediculus humanus corporis
  5i6f-assembly1_A  TM=2.776E-01  e=6.340E+00  Thermochaetoides thermophila DSM 1495

Radius of gyration: 26.21 Å; Cα contacts (8 Å, |Δi|>4): 275; chains: 1; bounding box: 96×57×38 Å

Mean predicted aligned error: 12.89 Å

Organism: NCBI:txid1206085

Foldseek 3Di:
DDDDDDDDDDDDDDDDDDDDDDDDPPPPPPPPPVLLPDAFDDDPQLVVLLVVLPPPDALQSLLQNLLSVCLVPPPAAQSSQKAWDHWDRDPRFKIKTWIQAPPRNVAIAMEIEGLVLLPDDDPDFQLCPPVPPGPSDSPHRSNVNSNSCNRRVRRYDRVCVVVVFDQDPVRHGYGDPDDPDDDDDDPPD

Secondary structure (DSSP, 8-state):
--------PPPPPP--------------------GGGSPPP--HHHHHHHHHHTT--SHHHHHHHHHHHHHTT--STTGGG-EEEEEEEETTTEEEEEEEPTT-TT--EEEEEEGGGGT---S--TT--GGGT----TT--HHHHHHHIIIIIISS--GGGGGS-EE-TT--EEESS--SSPP-PPTT-

Solvent-accessible surface area (backbone atoms only — not comparable to full-atom values): 11511 Å² total; per-residue (Å²): 135,81,88,82,85,88,88,86,82,82,84,80,82,82,85,82,77,92,73,91,76,80,87,71,84,77,78,68,79,84,76,80,70,55,80,88,70,60,79,64,52,76,39,70,57,40,56,55,47,34,60,73,29,56,88,47,81,54,54,12,36,31,15,42,26,30,16,53,51,38,43,76,67,48,84,49,73,46,19,40,52,28,38,50,66,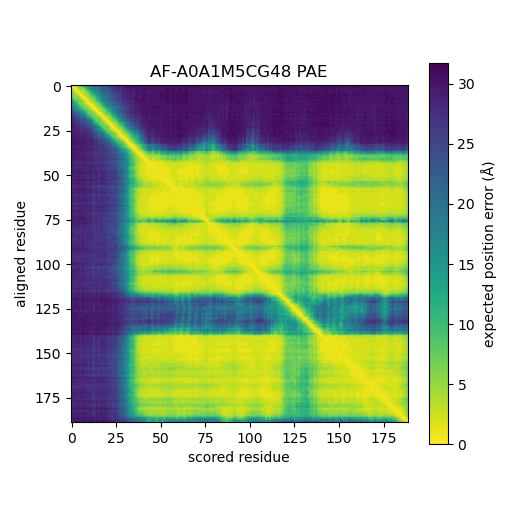49,71,46,55,44,75,74,51,16,29,34,40,29,28,23,39,29,100,39,77,90,43,51,34,30,42,41,52,43,58,70,72,47,52,64,91,59,102,79,51,70,82,59,75,42,94,80,78,56,87,38,53,88,83,57,53,34,48,63,50,11,39,49,43,24,42,63,57,50,7,29,61,60,71,74,52,72,82,65,47,50,65,51,98,84,66,36,32,30,42,50,88,70,65,97,65,76,91,72,80,72,88,91,118